Protein AF-A0A137NWI5-F1 (afdb_monomer)

Sequence (207 aa):
MKLNHSLLFYVTCILSAPQDEVQLPGCITKTECKLLDTFEKFRFDPNVIKCNELKNNEDSFKCAYKVMGYKENQAEVLFKLVPAFEKCSASSIPQTKACLSKCSDNQSCKESCELIRGETDLDCFAKQYDIKDFDAKKAAKCSSECDKDTVAEIIDCDMKCKEPIYKKFESSTKDSKLTSSANRSNTKSLTGLFGIIFVPILFSIIL

Structure (mmCIF, N/CA/C/O backbone):
data_AF-A0A137NWI5-F1
#
_entry.id   AF-A0A137NWI5-F1
#
loop_
_atom_site.group_PDB
_atom_site.id
_atom_site.type_symbol
_atom_site.label_atom_id
_atom_site.label_alt_id
_atom_site.label_comp_id
_atom_site.label_asym_id
_atom_site.label_entity_id
_atom_site.label_seq_id
_atom_site.pdbx_PDB_ins_code
_atom_site.Cartn_x
_atom_site.Cartn_y
_atom_site.Cartn_z
_atom_site.occupancy
_atom_site.B_iso_or_equiv
_atom_site.auth_seq_id
_atom_site.auth_comp_id
_atom_site.auth_asym_id
_atom_site.auth_atom_id
_atom_site.pdbx_PDB_model_num
ATOM 1 N N . MET A 1 1 ? 50.469 15.293 -12.409 1.00 34.06 1 MET A N 1
ATOM 2 C CA . MET A 1 1 ? 49.349 14.412 -12.013 1.00 34.06 1 MET A CA 1
ATOM 3 C C . MET A 1 1 ? 48.918 14.789 -10.604 1.00 34.06 1 MET A C 1
ATOM 5 O O . MET A 1 1 ? 49.698 14.597 -9.684 1.00 34.06 1 MET A O 1
ATOM 9 N N . LYS A 1 2 ? 47.750 15.420 -10.439 1.00 27.55 2 LYS A N 1
ATOM 10 C CA . LYS A 1 2 ? 47.205 15.800 -9.126 1.00 27.55 2 LYS A CA 1
ATOM 11 C C . LYS A 1 2 ? 46.035 14.868 -8.813 1.00 27.55 2 LYS A C 1
ATOM 13 O O . LYS A 1 2 ? 45.007 14.949 -9.477 1.00 27.55 2 LYS A O 1
ATOM 18 N N . LEU A 1 3 ? 46.226 13.963 -7.852 1.00 28.45 3 LEU A N 1
ATOM 19 C CA . LEU A 1 3 ? 45.153 13.138 -7.297 1.00 28.45 3 LEU A CA 1
ATOM 20 C C . LEU A 1 3 ? 44.219 14.031 -6.468 1.00 28.45 3 LEU A C 1
ATOM 22 O O . LEU A 1 3 ? 44.637 14.625 -5.471 1.00 28.45 3 LEU A O 1
ATOM 26 N N . ASN A 1 4 ? 42.959 14.123 -6.888 1.00 26.39 4 ASN A N 1
ATOM 27 C CA . ASN A 1 4 ? 41.914 14.879 -6.203 1.00 26.39 4 ASN A CA 1
ATOM 28 C C . ASN A 1 4 ? 41.556 14.210 -4.865 1.00 26.39 4 ASN A C 1
ATOM 30 O O . ASN A 1 4 ? 40.918 13.161 -4.830 1.00 26.39 4 ASN A O 1
ATOM 34 N N . HIS A 1 5 ? 41.936 14.854 -3.762 1.00 30.94 5 HIS A N 1
ATOM 35 C CA . HIS A 1 5 ? 41.673 14.427 -2.382 1.00 30.94 5 HIS A CA 1
ATOM 36 C C . HIS A 1 5 ? 40.198 14.591 -1.944 1.00 30.94 5 HIS A C 1
ATOM 38 O O . HIS A 1 5 ? 39.856 14.296 -0.803 1.00 30.94 5 HIS A O 1
ATOM 44 N N . SER A 1 6 ? 39.296 15.014 -2.837 1.00 30.88 6 SER A N 1
ATOM 45 C CA . SER A 1 6 ? 37.862 15.160 -2.534 1.00 30.88 6 SER A CA 1
ATOM 46 C C . SER A 1 6 ? 37.061 13.856 -2.598 1.00 30.88 6 SER A C 1
ATOM 48 O O . SER A 1 6 ? 35.945 13.826 -2.088 1.00 30.88 6 SER A O 1
ATOM 50 N N . LEU A 1 7 ? 37.601 12.772 -3.172 1.00 29.44 7 LEU A N 1
ATOM 51 C CA . LEU A 1 7 ? 36.875 11.494 -3.240 1.00 29.44 7 LEU A CA 1
ATOM 52 C C . LEU A 1 7 ? 36.861 10.736 -1.898 1.00 29.44 7 LEU A C 1
ATOM 54 O O . LEU A 1 7 ? 35.961 9.942 -1.650 1.00 29.44 7 LEU A O 1
ATOM 58 N N . LEU A 1 8 ? 37.825 11.011 -1.011 1.00 29.20 8 LEU A N 1
ATOM 59 C CA . LEU A 1 8 ? 37.961 10.330 0.284 1.00 29.20 8 LEU A CA 1
ATOM 60 C C . LEU A 1 8 ? 37.019 10.870 1.372 1.00 29.20 8 LEU A C 1
ATOM 62 O O . LEU A 1 8 ? 36.727 10.152 2.321 1.00 29.20 8 LEU A O 1
ATOM 66 N N . PHE A 1 9 ? 36.479 12.084 1.215 1.00 29.03 9 PHE A N 1
ATOM 67 C CA . PHE A 1 9 ? 35.513 12.656 2.165 1.00 29.03 9 PHE A CA 1
ATOM 68 C C . PHE A 1 9 ? 34.054 12.260 1.891 1.00 29.03 9 PHE A C 1
ATOM 70 O O . PHE A 1 9 ? 33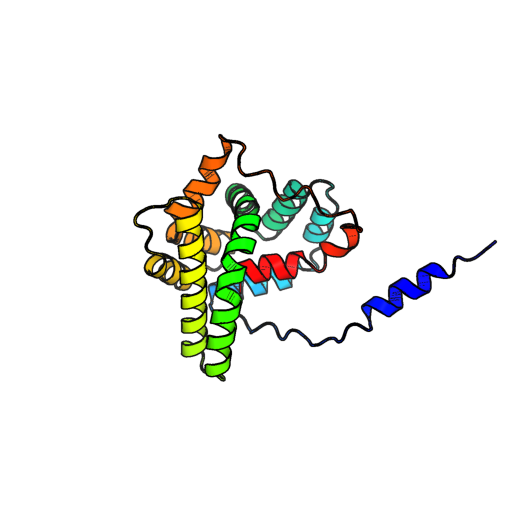.207 12.414 2.766 1.00 29.03 9 PHE A O 1
ATOM 77 N N . TYR A 1 10 ? 33.741 11.716 0.710 1.00 30.56 10 TYR A N 1
ATOM 78 C CA . TYR A 1 10 ? 32.384 11.235 0.413 1.00 30.56 10 TYR A CA 1
ATOM 79 C C . TYR A 1 10 ? 32.112 9.832 0.976 1.00 30.56 10 TYR A C 1
ATOM 81 O O . TYR A 1 10 ? 30.966 9.500 1.262 1.00 30.56 10 TYR A O 1
ATOM 89 N N . VAL A 1 11 ? 33.159 9.026 1.186 1.00 30.36 11 VAL A N 1
ATOM 90 C CA . VAL A 1 11 ? 33.034 7.652 1.705 1.00 30.36 11 VAL A CA 1
ATOM 91 C C . VAL A 1 11 ? 32.902 7.627 3.236 1.00 30.36 11 VAL A C 1
ATOM 93 O O . VAL A 1 11 ? 32.269 6.730 3.783 1.00 30.36 11 VAL A O 1
ATOM 96 N N . THR A 1 12 ? 33.417 8.632 3.949 1.00 31.62 12 THR A N 1
ATOM 97 C CA . THR A 1 12 ? 33.389 8.672 5.424 1.00 31.62 12 THR A CA 1
ATOM 98 C C . THR A 1 12 ? 32.120 9.290 6.020 1.00 31.62 12 THR A C 1
ATOM 100 O O . THR A 1 12 ? 31.729 8.914 7.126 1.00 31.62 12 THR A O 1
ATOM 103 N N . CYS A 1 13 ? 31.409 10.159 5.293 1.00 27.98 13 CYS A N 1
ATOM 104 C CA . CYS A 1 13 ? 30.142 10.736 5.770 1.00 27.98 13 CYS A CA 1
ATOM 105 C C . CYS A 1 13 ? 28.945 9.771 5.690 1.00 27.98 13 CYS A C 1
ATOM 107 O O . CYS A 1 13 ? 27.940 10.003 6.354 1.00 27.98 13 CYS A O 1
ATOM 109 N N . ILE A 1 14 ? 29.040 8.678 4.925 1.00 35.75 14 ILE A N 1
ATOM 110 C CA . ILE A 1 14 ? 27.978 7.654 4.860 1.00 35.75 14 ILE A CA 1
ATOM 111 C C . ILE A 1 14 ? 28.065 6.687 6.059 1.00 35.75 14 ILE A C 1
ATOM 113 O O . ILE A 1 14 ? 27.066 6.093 6.443 1.00 35.75 14 ILE A O 1
ATOM 117 N N . LEU A 1 15 ? 29.234 6.581 6.706 1.00 35.59 15 LEU A N 1
ATOM 118 C CA . LEU A 1 15 ? 29.481 5.677 7.841 1.00 35.59 15 LEU A CA 1
ATOM 119 C C . LEU A 1 15 ? 29.354 6.344 9.225 1.00 35.59 15 LEU A C 1
ATOM 121 O O . LEU A 1 15 ? 29.578 5.684 10.233 1.00 35.59 15 LEU A O 1
ATOM 125 N N . SER A 1 1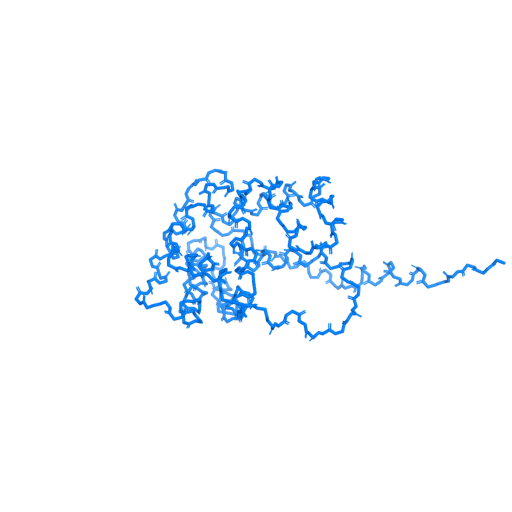6 ? 29.045 7.645 9.288 1.00 34.53 16 SER A N 1
ATOM 126 C CA . SER A 1 16 ? 29.044 8.431 10.538 1.00 34.53 16 SER A CA 1
ATOM 127 C C . SER A 1 16 ? 27.713 9.106 10.877 1.00 34.53 16 SER A C 1
ATOM 129 O O . SER A 1 16 ? 27.607 9.740 11.927 1.00 34.53 16 SER A O 1
ATOM 131 N N . ALA A 1 17 ? 26.672 8.931 10.056 1.00 32.84 17 ALA A N 1
ATOM 132 C CA . ALA A 1 17 ? 25.321 9.083 10.581 1.00 32.84 17 ALA A CA 1
ATOM 133 C C . ALA A 1 17 ? 25.116 7.954 11.603 1.00 32.84 17 ALA A C 1
ATOM 135 O O . ALA A 1 17 ? 25.436 6.809 11.268 1.00 32.84 17 ALA A O 1
ATOM 136 N N . PRO A 1 18 ? 24.645 8.235 12.832 1.00 34.59 18 PRO A N 1
ATOM 137 C CA . PRO A 1 18 ? 24.261 7.166 13.732 1.00 34.59 18 PRO A CA 1
ATOM 138 C C . PRO A 1 18 ? 23.282 6.279 12.967 1.00 34.59 18 PRO A C 1
ATOM 140 O O . PRO A 1 18 ? 22.210 6.726 12.557 1.00 34.59 18 PRO A O 1
ATOM 143 N N . GLN A 1 19 ? 23.681 5.026 12.750 1.00 37.16 19 GLN A N 1
ATOM 144 C CA . GLN A 1 19 ? 22.733 3.941 12.601 1.00 37.16 19 GLN A CA 1
ATOM 145 C C . GLN A 1 19 ? 22.050 3.800 13.962 1.00 37.16 19 GLN A C 1
ATOM 147 O O . GLN A 1 19 ? 22.228 2.811 14.663 1.00 37.16 19 GLN A O 1
ATOM 152 N N . ASP A 1 20 ? 21.243 4.791 14.342 1.00 34.25 20 ASP A N 1
ATOM 153 C CA . ASP A 1 20 ? 19.967 4.409 14.901 1.00 34.25 20 ASP A CA 1
ATOM 154 C C . ASP A 1 20 ? 19.365 3.605 13.757 1.00 34.25 20 ASP A C 1
ATOM 156 O O . ASP A 1 20 ? 18.870 4.165 12.775 1.00 34.25 20 ASP A O 1
ATOM 160 N N . GLU A 1 21 ? 19.579 2.284 13.793 1.00 36.38 21 GLU A N 1
ATOM 161 C CA . GLU A 1 21 ? 18.719 1.363 13.091 1.00 36.38 21 GLU A CA 1
ATOM 162 C C . GLU A 1 21 ? 17.337 1.874 13.451 1.00 36.38 21 GLU A C 1
ATOM 164 O O . GLU A 1 21 ? 16.885 1.758 14.592 1.00 36.38 21 GLU A O 1
ATOM 169 N N . VAL A 1 22 ? 16.700 2.554 12.499 1.00 35.97 22 VAL A N 1
ATOM 170 C CA . VAL A 1 22 ? 15.262 2.666 12.504 1.00 35.97 22 VAL A CA 1
ATOM 171 C C . VAL A 1 22 ? 14.875 1.204 12.450 1.00 35.97 22 VAL A C 1
ATOM 173 O O . VAL A 1 22 ? 14.885 0.608 11.375 1.00 35.97 22 VAL A O 1
ATOM 176 N N . GLN A 1 23 ? 14.706 0.596 13.630 1.00 37.44 23 GLN A N 1
ATOM 177 C CA . GLN A 1 23 ? 14.087 -0.695 13.782 1.00 37.44 23 GLN A CA 1
ATOM 178 C C . GLN A 1 23 ? 12.750 -0.457 13.135 1.00 37.44 23 GLN A C 1
ATOM 180 O O . GLN A 1 23 ? 11.875 0.209 13.694 1.00 37.44 23 GLN A O 1
ATOM 185 N N . LEU A 1 24 ? 12.685 -0.870 11.875 1.00 41.81 24 LEU A N 1
ATOM 186 C CA . LEU A 1 24 ? 11.465 -0.882 11.124 1.00 41.81 24 LEU A CA 1
ATOM 187 C C . LEU A 1 24 ? 10.511 -1.631 12.038 1.00 41.81 24 LEU A C 1
ATOM 189 O O . LEU A 1 24 ? 10.852 -2.753 12.436 1.00 41.81 24 LEU A O 1
ATOM 193 N N . PRO A 1 25 ? 9.411 -0.997 12.488 1.00 52.53 25 PRO A N 1
ATOM 194 C CA . PRO A 1 25 ? 8.405 -1.748 13.205 1.00 52.53 25 PRO A CA 1
ATOM 195 C C . PRO A 1 25 ? 8.124 -2.950 12.312 1.00 52.53 25 PRO A C 1
ATOM 197 O O . PRO A 1 25 ? 7.865 -2.779 11.119 1.00 52.53 25 PRO A O 1
ATOM 200 N N . GLY A 1 26 ? 8.362 -4.156 12.842 1.00 63.22 26 GLY A N 1
ATOM 201 C CA . GLY A 1 26 ? 8.129 -5.374 12.077 1.00 63.22 26 GLY A CA 1
ATOM 202 C C . GLY A 1 26 ? 6.743 -5.273 11.455 1.00 63.22 26 GLY A C 1
ATOM 203 O O . GLY A 1 26 ? 5.845 -4.728 12.094 1.00 63.22 26 GLY A O 1
ATOM 204 N N . CYS A 1 27 ? 6.599 -5.714 10.208 1.00 74.44 27 CYS A N 1
ATOM 205 C CA . CYS A 1 27 ? 5.329 -5.637 9.497 1.00 74.44 27 CYS A CA 1
ATOM 206 C C . CYS A 1 27 ? 4.185 -6.178 10.375 1.00 74.44 27 CYS A C 1
ATOM 208 O O . CYS A 1 27 ? 4.348 -7.187 11.069 1.00 74.44 27 CYS A O 1
ATOM 210 N N . ILE A 1 28 ? 3.055 -5.473 10.410 1.00 74.69 28 ILE A N 1
ATOM 211 C CA . ILE A 1 28 ? 2.010 -5.732 11.403 1.00 74.69 28 ILE A CA 1
ATOM 212 C C . ILE A 1 28 ? 0.893 -6.543 10.766 1.00 74.69 28 ILE A C 1
ATOM 214 O O . ILE A 1 28 ? 0.474 -7.554 11.330 1.00 74.69 28 ILE A O 1
ATOM 218 N N . THR A 1 29 ? 0.439 -6.149 9.578 1.00 73.88 29 THR A N 1
ATOM 219 C CA . THR A 1 29 ? -0.585 -6.901 8.854 1.00 73.88 29 THR A CA 1
ATOM 220 C C . THR A 1 29 ? 0.032 -7.910 7.887 1.00 73.88 29 THR A C 1
ATOM 222 O O . THR A 1 29 ? 1.136 -7.738 7.368 1.00 73.88 29 THR A O 1
ATOM 225 N N . LYS A 1 30 ? -0.708 -8.985 7.585 1.00 77.94 30 LYS A N 1
ATOM 226 C CA . LYS A 1 30 ? -0.280 -10.009 6.612 1.00 77.94 30 LYS A CA 1
ATOM 227 C C . LYS A 1 30 ? 0.043 -9.395 5.244 1.00 77.94 30 LYS A C 1
ATOM 229 O O . LYS A 1 30 ? 1.005 -9.807 4.598 1.00 77.94 30 LYS A O 1
ATOM 234 N N . THR A 1 31 ? -0.760 -8.424 4.813 1.00 74.25 31 THR A N 1
ATOM 235 C CA . THR A 1 31 ? -0.567 -7.684 3.562 1.00 74.25 31 THR A CA 1
ATOM 236 C C . THR A 1 31 ? 0.742 -6.902 3.579 1.00 74.25 31 THR A C 1
ATOM 238 O O . THR A 1 31 ? 1.549 -7.055 2.662 1.00 74.25 31 THR A O 1
ATOM 241 N N . GLU A 1 32 ? 0.990 -6.126 4.634 1.00 77.00 32 GLU A N 1
ATOM 242 C CA . GLU A 1 32 ? 2.232 -5.361 4.785 1.00 77.00 32 GLU A CA 1
ATOM 243 C C . GLU A 1 32 ? 3.448 -6.274 4.817 1.00 77.00 32 GLU A C 1
ATOM 245 O O . GLU A 1 32 ? 4.431 -6.000 4.137 1.00 77.00 32 GLU A O 1
ATOM 250 N N . CYS A 1 33 ? 3.363 -7.396 5.535 1.00 81.69 33 CYS A N 1
ATOM 251 C CA . CYS A 1 33 ? 4.444 -8.372 5.596 1.00 81.69 33 CYS A CA 1
ATOM 252 C C . CYS A 1 33 ? 4.782 -8.943 4.226 1.00 81.69 33 CYS A C 1
ATOM 254 O O . CYS A 1 33 ? 5.944 -8.964 3.839 1.00 81.69 33 CYS A O 1
ATOM 256 N N . LYS A 1 34 ? 3.776 -9.344 3.446 1.00 81.25 34 LYS A N 1
ATOM 257 C CA . LYS A 1 34 ? 4.004 -9.874 2.096 1.00 81.25 34 LYS A CA 1
ATOM 258 C C . LYS A 1 34 ? 4.592 -8.833 1.149 1.00 81.25 34 LYS A C 1
ATOM 260 O O . LYS A 1 34 ? 5.437 -9.163 0.312 1.00 81.25 34 LYS A O 1
ATOM 265 N N . LEU A 1 35 ? 4.145 -7.583 1.260 1.00 80.88 35 LEU A N 1
ATOM 266 C CA . LEU A 1 35 ? 4.722 -6.489 0.491 1.00 80.88 35 LEU A CA 1
ATOM 267 C C . LEU A 1 35 ? 6.174 -6.257 0.919 1.00 80.88 35 LEU A C 1
ATOM 269 O O . LEU A 1 35 ? 7.043 -6.221 0.055 1.00 80.88 35 LEU A O 1
ATOM 273 N N . LEU A 1 36 ? 6.462 -6.199 2.220 1.00 83.31 36 LEU A N 1
ATOM 274 C CA . LEU A 1 36 ? 7.815 -6.041 2.753 1.00 83.31 36 LEU A CA 1
ATOM 275 C C . LEU A 1 36 ? 8.756 -7.169 2.308 1.00 83.31 36 LEU A C 1
ATOM 277 O O . LEU A 1 36 ? 9.840 -6.886 1.804 1.00 83.31 36 LEU A O 1
ATOM 281 N N . ASP A 1 37 ? 8.321 -8.426 2.401 1.00 84.56 37 ASP A N 1
ATOM 282 C CA . ASP A 1 37 ? 9.077 -9.593 1.930 1.00 84.56 37 ASP A CA 1
ATOM 283 C C . ASP A 1 37 ? 9.388 -9.492 0.432 1.00 84.56 37 ASP A C 1
ATOM 285 O O . ASP A 1 37 ? 10.493 -9.805 -0.020 1.00 84.56 37 ASP A O 1
ATOM 289 N N . THR A 1 38 ? 8.419 -9.014 -0.353 1.00 82.94 38 THR A N 1
ATOM 290 C CA . THR A 1 38 ? 8.619 -8.726 -1.775 1.00 82.94 38 THR A CA 1
ATOM 291 C C . THR A 1 38 ? 9.684 -7.643 -1.948 1.00 82.94 38 THR A C 1
ATOM 293 O O . THR A 1 38 ? 10.621 -7.834 -2.721 1.00 82.94 38 THR A O 1
ATOM 296 N N . PHE A 1 39 ? 9.597 -6.526 -1.226 1.00 80.75 39 PHE A N 1
ATOM 297 C CA . PHE A 1 39 ? 10.583 -5.449 -1.337 1.00 80.75 39 PHE A CA 1
ATOM 298 C C . PHE A 1 39 ? 11.989 -5.912 -0.982 1.00 80.75 39 PHE A C 1
ATOM 300 O O . PHE A 1 39 ? 12.911 -5.652 -1.751 1.00 80.75 39 PHE A O 1
ATOM 307 N N . GLU A 1 40 ? 12.160 -6.644 0.115 1.00 83.19 40 GLU A N 1
ATOM 308 C CA . GLU A 1 40 ? 13.466 -7.175 0.508 1.00 83.19 40 GLU A CA 1
ATOM 309 C C . GLU A 1 40 ? 14.011 -8.162 -0.530 1.00 83.19 40 GLU A C 1
ATOM 311 O O . GLU A 1 40 ? 15.185 -8.088 -0.901 1.00 83.19 40 GLU A O 1
ATOM 316 N N . LYS A 1 41 ? 13.152 -9.011 -1.108 1.00 85.88 41 LYS A N 1
ATOM 317 C CA . LYS A 1 41 ? 13.536 -9.908 -2.207 1.00 85.88 41 LYS A CA 1
ATOM 318 C C . LYS A 1 41 ? 14.044 -9.145 -3.434 1.00 85.88 41 LYS A C 1
ATOM 320 O O . LYS A 1 41 ? 14.994 -9.589 -4.077 1.00 85.88 41 LYS A O 1
ATOM 325 N N . PHE A 1 42 ? 13.410 -8.027 -3.778 1.00 83.62 42 PHE A N 1
ATOM 326 C CA . PHE A 1 42 ? 13.707 -7.275 -4.999 1.00 83.62 42 PHE A CA 1
ATOM 327 C C . PHE A 1 42 ? 14.696 -6.117 -4.803 1.00 83.62 42 PHE A C 1
ATOM 329 O O . PHE A 1 42 ? 15.171 -5.549 -5.787 1.00 83.62 42 PHE A O 1
ATOM 336 N N . ARG A 1 43 ? 15.073 -5.796 -3.559 1.00 78.81 43 ARG A N 1
ATOM 337 C CA . ARG A 1 43 ? 15.974 -4.688 -3.200 1.00 78.81 43 ARG A CA 1
ATOM 338 C C . ARG A 1 43 ? 17.307 -4.719 -3.945 1.00 78.81 43 ARG A C 1
ATOM 340 O O . ARG A 1 43 ? 17.833 -3.670 -4.310 1.00 78.81 43 ARG A O 1
ATOM 347 N N . PHE A 1 44 ? 17.838 -5.917 -4.172 1.00 83.00 44 PHE A N 1
ATOM 348 C CA . PHE A 1 44 ? 19.097 -6.147 -4.886 1.00 83.00 44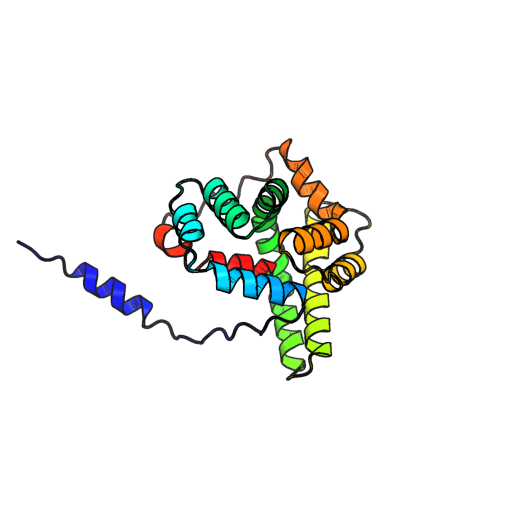 PHE A CA 1
ATOM 349 C C . PHE A 1 44 ? 18.895 -6.886 -6.215 1.00 83.00 44 PHE A C 1
ATOM 351 O O . PHE A 1 44 ? 19.857 -7.399 -6.788 1.00 83.00 44 PHE A O 1
ATOM 358 N N . ASP A 1 45 ? 17.657 -6.958 -6.713 1.00 88.06 45 ASP A N 1
ATOM 359 C CA . ASP A 1 45 ? 17.376 -7.604 -7.990 1.00 88.06 45 ASP A CA 1
ATOM 360 C C . ASP A 1 45 ? 18.000 -6.784 -9.136 1.00 88.06 45 ASP A C 1
ATOM 362 O O . ASP A 1 45 ? 17.755 -5.576 -9.252 1.00 88.06 45 ASP A O 1
ATOM 366 N N . PRO A 1 46 ? 18.806 -7.407 -10.015 1.00 90.06 46 PRO A N 1
ATOM 367 C CA . PRO A 1 46 ? 19.498 -6.692 -11.082 1.00 90.06 46 PRO A CA 1
ATOM 368 C C . PRO A 1 46 ? 18.541 -6.047 -12.093 1.00 90.06 46 PRO A C 1
ATOM 370 O O . PRO A 1 46 ? 18.917 -5.078 -12.748 1.00 90.06 46 PRO A O 1
ATOM 373 N N . ASN A 1 47 ? 17.313 -6.547 -12.243 1.00 92.69 47 ASN A N 1
ATOM 374 C CA . ASN A 1 47 ? 16.310 -5.943 -13.114 1.00 92.69 47 ASN A CA 1
ATOM 375 C C . ASN A 1 47 ? 15.700 -4.692 -12.477 1.00 92.69 47 ASN A C 1
ATOM 377 O O . ASN A 1 47 ? 15.495 -3.712 -13.187 1.00 92.69 47 ASN A O 1
ATOM 381 N N . VAL A 1 48 ? 15.495 -4.671 -11.154 1.00 87.19 48 VAL A N 1
ATOM 382 C CA . VAL A 1 48 ? 15.103 -3.441 -10.439 1.00 87.19 48 VAL A CA 1
ATOM 383 C C . VAL A 1 48 ? 16.215 -2.396 -10.514 1.00 87.19 48 VAL A C 1
ATOM 385 O O . VAL A 1 48 ? 15.947 -1.230 -10.796 1.00 87.19 48 VAL A O 1
ATOM 388 N N . ILE A 1 49 ? 17.476 -2.806 -10.347 1.00 87.50 49 ILE A N 1
ATOM 389 C CA . ILE A 1 49 ? 18.627 -1.903 -10.494 1.00 87.50 49 ILE A CA 1
ATOM 390 C C . ILE A 1 49 ? 18.664 -1.297 -11.904 1.00 87.50 49 ILE A C 1
ATOM 392 O O . ILE A 1 49 ? 18.793 -0.082 -12.027 1.00 87.50 49 ILE A O 1
ATOM 396 N N . LYS A 1 50 ? 18.457 -2.099 -12.958 1.00 90.25 50 LYS A N 1
ATOM 397 C CA . LYS A 1 50 ? 18.355 -1.599 -14.344 1.00 90.25 50 LYS A CA 1
ATOM 398 C C . LYS A 1 50 ? 17.203 -0.614 -14.539 1.00 90.25 50 LYS A C 1
ATOM 400 O O . LYS A 1 50 ? 17.363 0.366 -15.258 1.00 90.25 50 LYS A O 1
ATOM 405 N N . CYS A 1 51 ? 16.053 -0.839 -13.903 1.00 88.88 51 CYS A N 1
ATOM 406 C CA . CYS A 1 51 ? 14.944 0.115 -13.954 1.00 88.88 51 CYS A CA 1
ATOM 407 C C . CYS A 1 51 ? 15.345 1.490 -13.397 1.00 88.88 51 CYS A C 1
ATOM 409 O O . CYS A 1 51 ? 14.977 2.511 -13.974 1.00 88.88 51 CYS A O 1
ATOM 411 N N . ASN A 1 52 ? 16.170 1.526 -12.345 1.00 84.06 52 ASN A N 1
ATOM 412 C CA . ASN A 1 52 ? 16.667 2.771 -11.750 1.00 84.06 52 ASN A CA 1
ATOM 413 C C . ASN A 1 52 ? 17.657 3.541 -12.643 1.00 84.06 52 ASN A C 1
ATOM 415 O O . ASN A 1 52 ? 17.915 4.716 -12.389 1.00 84.06 52 ASN A O 1
ATOM 419 N N . GLU A 1 53 ? 18.201 2.914 -13.688 1.00 88.00 53 GLU A N 1
ATOM 420 C CA . GLU A 1 53 ? 19.062 3.577 -14.676 1.00 88.00 53 GLU A CA 1
ATOM 421 C C . GLU A 1 53 ? 18.254 4.393 -15.705 1.00 88.00 53 GLU A C 1
ATOM 423 O O . GLU A 1 53 ? 18.824 5.181 -16.469 1.00 88.00 53 GLU A O 1
ATOM 428 N N . LEU A 1 54 ? 16.922 4.241 -15.733 1.00 83.25 54 LEU A N 1
ATOM 429 C CA . LEU A 1 54 ? 16.043 5.021 -16.601 1.00 83.25 54 LEU A CA 1
ATOM 430 C C . LEU A 1 54 ? 16.016 6.495 -16.168 1.00 83.25 54 LEU A C 1
ATOM 432 O O . LEU A 1 54 ? 15.870 6.829 -14.996 1.00 83.25 54 LEU A O 1
ATOM 436 N N . LYS A 1 55 ? 16.124 7.406 -17.145 1.00 86.69 55 LYS A N 1
ATOM 437 C CA . LYS A 1 55 ? 16.190 8.860 -16.891 1.00 86.69 55 LYS A CA 1
ATOM 438 C C . LYS A 1 55 ? 14.874 9.464 -16.403 1.00 86.69 55 LYS A C 1
ATOM 440 O O . LYS A 1 55 ? 14.886 10.517 -15.771 1.00 86.69 55 LYS A O 1
ATOM 445 N N . ASN A 1 56 ? 13.752 8.861 -16.781 1.00 89.44 56 ASN A N 1
ATOM 446 C CA . ASN A 1 56 ? 12.423 9.325 -16.418 1.00 89.44 56 ASN A CA 1
ATOM 447 C C . ASN A 1 56 ? 11.971 8.598 -15.144 1.00 89.44 56 ASN A C 1
ATOM 449 O O . ASN A 1 56 ? 11.970 7.370 -15.099 1.00 89.44 56 ASN A O 1
ATOM 453 N N . ASN A 1 57 ? 11.572 9.364 -14.126 1.00 83.12 57 ASN A N 1
ATOM 454 C CA . ASN A 1 57 ? 11.131 8.825 -12.838 1.00 83.12 57 ASN A CA 1
ATOM 455 C C . ASN A 1 57 ? 9.883 7.938 -12.956 1.00 83.12 57 ASN A C 1
ATOM 457 O O . ASN A 1 57 ? 9.788 6.937 -12.254 1.00 83.12 57 ASN A O 1
ATOM 461 N N . GLU A 1 58 ? 8.936 8.294 -13.824 1.00 85.12 58 GLU A N 1
ATOM 462 C CA . GLU A 1 58 ? 7.727 7.506 -14.071 1.00 85.12 58 GLU A CA 1
ATOM 463 C C . GLU A 1 58 ? 8.074 6.180 -14.756 1.00 85.12 58 GLU A C 1
ATOM 465 O O . GLU A 1 58 ? 7.604 5.129 -14.325 1.00 85.12 58 GLU A O 1
ATOM 470 N N . ASP A 1 59 ? 8.950 6.201 -15.765 1.00 87.00 59 ASP A N 1
ATOM 471 C CA . ASP A 1 59 ? 9.380 4.980 -16.459 1.00 87.00 59 ASP A CA 1
ATOM 472 C C . ASP A 1 59 ? 10.191 4.064 -15.531 1.00 87.00 59 ASP A C 1
ATOM 474 O O . ASP A 1 59 ? 9.968 2.853 -15.510 1.00 87.00 59 ASP A O 1
ATOM 478 N N . SER A 1 60 ? 11.082 4.644 -14.719 1.00 86.75 60 SER A N 1
ATOM 479 C CA . SER A 1 60 ? 11.828 3.943 -13.666 1.00 86.75 60 SER A CA 1
ATOM 480 C C . SER A 1 60 ? 10.883 3.271 -12.664 1.00 86.75 60 SER A C 1
ATOM 482 O O . SER A 1 60 ? 10.972 2.060 -12.439 1.00 86.75 60 SER A O 1
ATOM 484 N N . PHE A 1 61 ? 9.899 4.018 -12.148 1.00 86.12 61 PHE A N 1
ATOM 485 C CA . PHE A 1 61 ? 8.887 3.511 -11.221 1.00 86.12 61 PHE A CA 1
ATOM 486 C C . PHE A 1 61 ? 8.074 2.369 -11.841 1.00 86.12 61 PHE A C 1
ATOM 488 O O . PHE A 1 61 ? 7.999 1.279 -11.274 1.00 86.12 61 PHE A O 1
ATOM 495 N N . LYS A 1 62 ? 7.494 2.579 -13.030 1.00 86.69 62 LYS A N 1
ATOM 496 C CA . LYS A 1 62 ? 6.684 1.562 -13.716 1.00 86.69 62 LYS A CA 1
ATOM 497 C C . LYS A 1 62 ? 7.497 0.310 -14.029 1.00 86.69 62 LYS A C 1
ATOM 499 O O . LYS A 1 62 ? 6.984 -0.795 -13.869 1.00 86.69 62 LYS A O 1
ATOM 504 N N . CYS A 1 63 ? 8.751 0.466 -14.450 1.00 89.44 63 CYS A N 1
ATOM 505 C CA . CYS A 1 63 ? 9.659 -0.648 -14.701 1.00 89.44 63 CYS A CA 1
ATOM 506 C C . CYS A 1 63 ? 9.888 -1.469 -13.424 1.00 89.44 63 CYS A C 1
ATOM 508 O O . CYS A 1 63 ? 9.657 -2.679 -13.435 1.00 89.44 63 CYS A O 1
ATOM 510 N N . ALA A 1 64 ? 10.257 -0.824 -12.312 1.00 89.38 64 ALA A N 1
ATOM 511 C CA . ALA A 1 64 ? 10.519 -1.513 -11.050 1.00 89.38 64 ALA A CA 1
ATOM 512 C C . ALA A 1 64 ? 9.274 -2.257 -10.541 1.00 89.38 64 ALA A C 1
ATOM 514 O O . ALA A 1 64 ? 9.356 -3.422 -10.159 1.00 89.38 64 ALA A O 1
ATOM 515 N N . TYR A 1 65 ? 8.101 -1.624 -10.600 1.00 86.88 65 TYR A N 1
ATOM 516 C CA . TYR A 1 65 ? 6.845 -2.244 -10.171 1.00 86.88 65 TYR A CA 1
ATOM 517 C C . TYR A 1 65 ? 6.447 -3.426 -11.062 1.00 86.88 65 TYR A C 1
ATOM 519 O O . TYR A 1 65 ? 6.026 -4.459 -10.548 1.00 86.88 65 TYR A O 1
ATOM 527 N N . LYS A 1 66 ? 6.666 -3.353 -12.380 1.00 91.12 66 LYS A N 1
ATOM 528 C CA . LYS A 1 66 ? 6.473 -4.515 -13.264 1.00 91.12 66 LYS A CA 1
ATOM 529 C C . LYS A 1 66 ? 7.390 -5.682 -12.878 1.00 91.12 66 LYS A C 1
ATOM 531 O O . LYS A 1 66 ? 6.924 -6.816 -12.820 1.00 91.12 66 LYS A O 1
ATOM 536 N N . VAL A 1 67 ? 8.661 -5.418 -12.560 1.00 90.88 67 VAL A N 1
ATOM 537 C CA . VAL A 1 67 ? 9.607 -6.451 -12.089 1.00 90.88 67 VAL A CA 1
ATOM 538 C C . VAL A 1 67 ? 9.140 -7.086 -10.773 1.00 90.88 67 VAL A C 1
ATOM 540 O O . VAL A 1 67 ? 9.228 -8.302 -10.621 1.00 90.88 67 VAL A O 1
ATOM 543 N N . MET A 1 68 ? 8.574 -6.293 -9.861 1.00 88.06 68 MET A N 1
ATOM 544 C CA . MET A 1 68 ? 8.017 -6.766 -8.584 1.00 88.06 68 MET A CA 1
ATOM 545 C C . MET A 1 68 ? 6.668 -7.499 -8.724 1.00 88.06 68 MET A C 1
ATOM 547 O O . MET A 1 68 ? 6.110 -7.954 -7.727 1.00 88.06 68 MET A O 1
ATOM 551 N N . GLY A 1 69 ? 6.141 -7.641 -9.944 1.00 90.81 69 GLY A N 1
ATOM 552 C CA . GLY A 1 69 ? 4.927 -8.406 -10.230 1.00 90.81 69 GLY A CA 1
ATOM 553 C C . GLY A 1 69 ? 3.633 -7.593 -10.233 1.00 90.81 69 GLY A C 1
ATOM 554 O O . GLY A 1 69 ? 2.561 -8.191 -10.250 1.00 90.81 69 GLY A O 1
ATOM 555 N N . TYR A 1 70 ? 3.700 -6.260 -10.239 1.00 90.06 70 TYR A N 1
ATOM 556 C CA . TYR A 1 70 ? 2.521 -5.410 -10.420 1.00 90.06 70 TYR A CA 1
ATOM 557 C C . TYR A 1 70 ? 2.074 -5.398 -11.887 1.00 90.06 70 TYR A C 1
ATOM 559 O O . TYR A 1 70 ? 2.887 -5.445 -12.816 1.00 90.06 70 TYR A O 1
ATOM 567 N N . LYS A 1 71 ? 0.766 -5.255 -12.109 1.00 93.56 71 LYS A N 1
ATOM 568 C CA . LYS A 1 71 ? 0.196 -4.983 -13.435 1.00 93.56 71 LYS A CA 1
ATOM 569 C C . LYS A 1 71 ? 0.480 -3.537 -13.850 1.00 93.56 71 LYS A C 1
ATOM 571 O O . LYS A 1 71 ? 0.674 -2.653 -13.018 1.00 93.56 71 LYS A O 1
ATOM 576 N N . GLU A 1 72 ? 0.458 -3.276 -15.153 1.00 89.25 72 GLU A N 1
ATOM 577 C CA . GLU A 1 72 ? 0.740 -1.942 -15.699 1.00 89.25 72 GLU A CA 1
ATOM 578 C C . GLU A 1 72 ? -0.215 -0.864 -15.170 1.00 89.25 72 GLU A C 1
ATOM 580 O O . GLU A 1 72 ? 0.237 0.174 -14.691 1.00 89.25 72 GLU A O 1
ATOM 585 N N . ASN A 1 73 ? -1.519 -1.145 -15.162 1.00 89.06 73 ASN A N 1
ATOM 586 C CA . ASN A 1 73 ? -2.526 -0.233 -14.622 1.00 89.06 73 ASN A CA 1
ATOM 587 C C . ASN A 1 73 ? -2.343 0.018 -13.114 1.00 89.06 73 ASN A C 1
ATOM 589 O O . ASN A 1 73 ? -2.540 1.138 -12.652 1.00 89.06 73 ASN A O 1
ATOM 593 N N . GLN A 1 74 ? -1.924 -0.997 -12.351 1.00 88.50 74 GLN A N 1
ATOM 594 C CA . GLN A 1 74 ? -1.644 -0.853 -10.920 1.00 88.50 74 GLN A CA 1
ATOM 595 C C . GLN A 1 74 ? -0.461 0.096 -10.695 1.00 88.50 74 GLN A C 1
ATOM 597 O O . GLN A 1 74 ? -0.566 1.037 -9.912 1.00 88.50 74 GLN A O 1
ATOM 602 N N . ALA A 1 75 ? 0.643 -0.097 -11.424 1.00 87.44 75 ALA A N 1
ATOM 603 C CA . ALA A 1 75 ? 1.819 0.766 -11.324 1.00 87.44 75 ALA A CA 1
ATOM 604 C C . ALA A 1 75 ? 1.498 2.227 -11.691 1.00 87.44 75 ALA A C 1
ATOM 606 O O . ALA A 1 75 ? 1.949 3.153 -11.019 1.00 87.44 75 ALA A O 1
ATOM 607 N N . GLU A 1 76 ? 0.680 2.449 -12.722 1.00 88.12 76 GLU A N 1
ATOM 608 C CA . GLU A 1 76 ? 0.241 3.789 -13.124 1.00 88.12 76 GLU A CA 1
ATOM 609 C C . GLU A 1 76 ? -0.557 4.517 -12.052 1.00 88.12 76 GLU A C 1
ATOM 611 O O . GLU A 1 76 ? -0.365 5.713 -11.819 1.00 88.12 76 GLU A O 1
ATOM 616 N N . VAL A 1 77 ? -1.483 3.804 -11.424 1.00 85.88 77 VAL A N 1
ATOM 617 C CA . VAL A 1 77 ? -2.348 4.369 -10.398 1.00 85.88 77 VAL A CA 1
ATOM 618 C C . VAL A 1 77 ? -1.558 4.630 -9.115 1.00 85.88 77 VAL A C 1
ATOM 620 O O . VAL A 1 77 ? -1.671 5.716 -8.546 1.00 85.88 77 VAL A O 1
ATOM 623 N N . LEU A 1 78 ? -0.694 3.697 -8.705 1.00 84.50 78 LEU A N 1
ATOM 624 C CA . LEU A 1 78 ? 0.152 3.847 -7.519 1.00 84.50 78 LEU A CA 1
ATOM 625 C C . LEU A 1 78 ? 1.137 5.009 -7.657 1.00 84.50 78 LEU A C 1
ATOM 627 O O . LEU A 1 78 ? 1.269 5.797 -6.724 1.00 84.50 78 LEU A O 1
ATOM 631 N N . PHE A 1 79 ? 1.756 5.192 -8.829 1.00 84.69 79 PHE A N 1
ATOM 632 C CA . PHE A 1 79 ? 2.641 6.334 -9.081 1.00 84.69 79 PHE A CA 1
ATOM 633 C C . PHE A 1 79 ? 1.941 7.677 -8.823 1.00 84.69 79 PHE A C 1
ATOM 635 O O . PHE A 1 79 ? 2.508 8.585 -8.218 1.00 84.69 79 PHE A O 1
ATOM 642 N N . LYS A 1 80 ? 0.675 7.797 -9.240 1.00 83.25 80 LYS A N 1
ATOM 643 C CA . LYS A 1 80 ? -0.136 9.007 -9.034 1.00 83.25 80 LYS A CA 1
ATOM 644 C C . LYS A 1 80 ? -0.586 9.186 -7.587 1.00 83.25 80 LYS A C 1
ATOM 646 O O . LYS A 1 80 ? -0.871 10.313 -7.186 1.00 83.25 80 LYS A O 1
ATOM 651 N N . LEU A 1 81 ? -0.674 8.097 -6.827 1.00 81.69 81 LEU A N 1
ATOM 652 C CA . LEU A 1 81 ? -1.076 8.116 -5.426 1.00 81.69 81 LEU A CA 1
ATOM 653 C C . LEU A 1 81 ? 0.049 8.629 -4.516 1.00 81.69 81 LEU A C 1
ATOM 655 O O . LEU A 1 81 ? -0.249 9.291 -3.524 1.00 81.69 81 LEU A O 1
ATOM 659 N N . VAL A 1 82 ? 1.321 8.399 -4.875 1.00 79.81 82 VAL A N 1
ATOM 660 C CA . VAL A 1 82 ? 2.508 8.760 -4.066 1.00 79.81 82 VAL A CA 1
ATOM 661 C C . VAL A 1 82 ? 2.441 10.179 -3.472 1.00 79.81 82 VAL A C 1
ATOM 663 O O . VAL A 1 82 ? 2.543 10.305 -2.252 1.00 79.81 82 VAL A O 1
ATOM 666 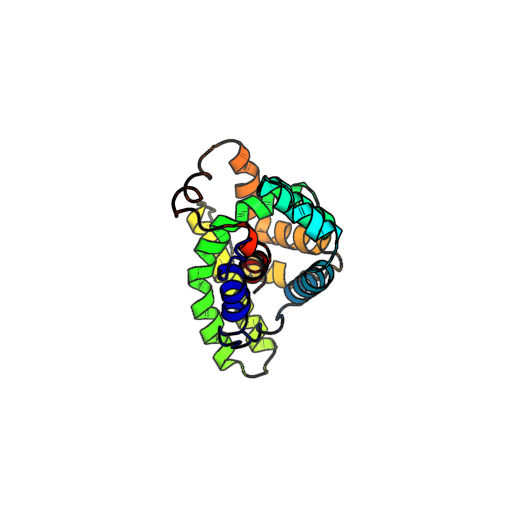N N . PRO A 1 83 ? 2.194 11.258 -4.245 1.00 79.19 83 PRO A N 1
ATOM 667 C CA . PRO A 1 83 ? 2.215 12.614 -3.688 1.00 79.19 83 PRO A CA 1
ATOM 668 C C . PRO A 1 83 ? 1.066 12.892 -2.714 1.00 79.19 83 PRO A C 1
ATOM 670 O O . PRO A 1 83 ? 1.147 13.795 -1.883 1.00 79.19 83 PRO A O 1
ATOM 673 N N . ALA A 1 84 ? -0.050 12.182 -2.866 1.00 78.19 84 ALA A N 1
ATOM 674 C CA . ALA A 1 84 ? -1.186 12.298 -1.967 1.00 78.19 84 ALA A CA 1
ATOM 675 C C . ALA A 1 84 ? -0.951 11.482 -0.692 1.00 78.19 84 ALA A C 1
ATOM 677 O O . ALA A 1 84 ? -1.289 11.941 0.396 1.00 78.19 84 ALA A O 1
ATOM 678 N N . PHE A 1 85 ? -0.282 10.337 -0.830 1.00 77.75 85 PHE A N 1
ATOM 679 C CA . PHE A 1 85 ? 0.161 9.527 0.289 1.00 77.75 85 PHE A CA 1
ATOM 680 C C . PHE A 1 85 ? 1.069 10.319 1.230 1.00 77.75 85 PHE A C 1
ATOM 682 O O . PHE A 1 85 ? 0.761 10.430 2.411 1.00 77.75 85 PHE A O 1
ATOM 689 N N . GLU A 1 86 ? 2.122 10.953 0.705 1.00 79.06 86 GLU A N 1
ATOM 690 C CA . GLU A 1 86 ? 3.059 11.765 1.501 1.00 79.06 86 GLU A CA 1
ATOM 691 C C . GLU A 1 86 ? 2.365 12.872 2.310 1.00 79.06 86 GLU A C 1
ATOM 693 O O . GLU A 1 86 ? 2.783 13.204 3.419 1.00 79.06 86 GLU A O 1
ATOM 698 N N . LYS A 1 87 ? 1.291 13.454 1.765 1.00 81.62 87 LYS A N 1
ATOM 699 C CA . LYS A 1 87 ? 0.523 14.503 2.447 1.00 81.62 87 LYS A CA 1
ATOM 700 C C . LYS A 1 87 ? -0.347 13.946 3.565 1.00 81.62 87 LYS A C 1
ATOM 702 O O . LYS A 1 87 ? -0.421 14.559 4.628 1.00 81.62 87 LYS A O 1
ATOM 707 N N . CYS A 1 88 ? -1.016 12.824 3.319 1.00 83.12 88 CYS A N 1
ATOM 708 C CA . CYS A 1 88 ? -1.954 12.247 4.273 1.00 83.12 88 CYS A CA 1
ATOM 709 C C . CYS A 1 88 ? -1.246 11.510 5.417 1.00 83.12 88 CYS A C 1
ATOM 711 O O . CYS A 1 88 ? -1.598 11.723 6.583 1.00 83.12 88 CYS A O 1
ATOM 713 N N . SER A 1 89 ? -0.167 10.786 5.113 1.00 80.31 89 SER A N 1
ATOM 714 C CA . SER A 1 89 ? 0.600 10.023 6.101 1.00 80.31 89 SER A CA 1
ATOM 715 C C . SER A 1 89 ? 1.309 10.894 7.134 1.00 80.31 89 SER A C 1
ATOM 717 O O . SER A 1 89 ? 1.460 10.503 8.291 1.00 80.31 89 SER A O 1
ATOM 719 N N . ALA A 1 90 ? 1.675 12.128 6.774 1.00 82.19 90 ALA A N 1
ATOM 720 C CA . ALA A 1 90 ? 2.275 13.081 7.707 1.00 82.19 90 ALA A CA 1
ATOM 721 C C . ALA A 1 90 ? 1.407 13.320 8.961 1.00 82.19 90 ALA A C 1
ATOM 723 O O . ALA A 1 90 ? 1.935 13.637 10.028 1.00 82.19 90 ALA A O 1
ATOM 724 N N . SER A 1 91 ? 0.084 13.161 8.840 1.00 76.44 91 SER A N 1
ATOM 725 C CA . SER A 1 91 ? -0.869 13.356 9.937 1.00 76.44 91 SER A CA 1
ATOM 726 C C . SER A 1 91 ? -1.143 12.096 10.766 1.00 76.44 91 SER A C 1
ATOM 728 O O . SER A 1 91 ? -1.451 12.210 11.957 1.00 76.44 91 SER A O 1
ATOM 730 N N . SER A 1 92 ? -1.004 10.910 10.168 1.00 78.31 92 SER A N 1
ATOM 731 C CA . SER A 1 92 ? -1.285 9.623 10.808 1.00 78.31 92 SER A CA 1
ATOM 732 C C . SER A 1 92 ? -0.060 9.052 11.528 1.00 78.31 92 SER A C 1
ATOM 734 O O . SER A 1 92 ? -0.195 8.574 12.653 1.00 78.31 92 SER A O 1
ATOM 736 N N . ILE A 1 93 ? 1.150 9.220 10.977 1.00 81.81 93 ILE A N 1
ATOM 737 C CA . ILE A 1 93 ? 2.406 8.678 11.532 1.00 81.81 93 ILE A CA 1
ATOM 738 C C . ILE A 1 93 ? 2.599 8.997 13.030 1.00 81.81 93 ILE A C 1
ATOM 740 O O . ILE A 1 93 ? 2.890 8.076 13.801 1.00 81.81 93 ILE A O 1
ATOM 744 N N . PRO A 1 94 ? 2.438 10.250 13.511 1.00 83.75 94 PRO A N 1
ATOM 745 C CA . PRO A 1 94 ? 2.607 10.543 14.935 1.00 83.75 94 PRO A CA 1
ATOM 746 C C . PRO A 1 94 ? 1.581 9.823 15.821 1.00 83.75 94 PRO A C 1
ATOM 748 O O . PRO A 1 94 ? 1.912 9.417 16.937 1.00 83.75 94 PRO A O 1
ATOM 751 N N . GLN A 1 95 ? 0.351 9.652 15.327 1.00 83.56 95 GL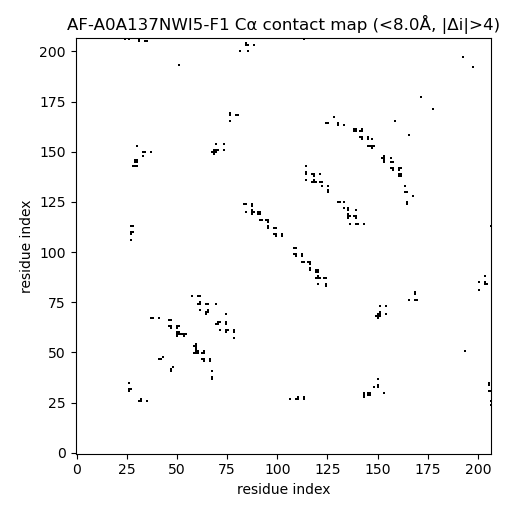N A N 1
ATOM 752 C CA . GLN A 1 95 ? -0.741 8.999 16.050 1.00 83.56 95 GLN A CA 1
ATOM 753 C C . GLN A 1 95 ? -0.494 7.494 16.147 1.00 83.56 95 GLN A C 1
ATOM 755 O O . GLN A 1 95 ? -0.558 6.934 17.242 1.00 83.56 95 GLN A O 1
ATOM 760 N N . THR A 1 96 ? -0.110 6.865 15.036 1.00 84.81 96 THR A N 1
ATOM 761 C CA . THR A 1 96 ? 0.257 5.447 14.981 1.00 84.81 96 THR A CA 1
ATOM 762 C C . THR A 1 96 ? 1.443 5.161 15.888 1.00 84.81 96 THR A C 1
ATOM 764 O O . THR A 1 96 ? 1.369 4.273 16.732 1.00 84.81 96 THR A O 1
ATOM 767 N N . LYS A 1 97 ? 2.500 5.983 15.837 1.00 85.69 97 LYS A N 1
ATOM 768 C CA . LYS A 1 97 ? 3.666 5.838 16.722 1.00 85.69 97 LYS A CA 1
ATOM 769 C C . LYS A 1 97 ? 3.290 5.938 18.204 1.00 85.69 97 LYS A C 1
ATOM 771 O O . LYS A 1 97 ? 3.785 5.164 19.023 1.00 85.69 97 LYS A O 1
ATOM 776 N N . ALA A 1 98 ? 2.417 6.882 18.560 1.00 87.94 98 ALA A N 1
ATOM 777 C CA . ALA A 1 98 ? 1.926 7.038 19.928 1.00 87.94 98 ALA A CA 1
ATOM 778 C C . ALA A 1 98 ? 0.998 5.892 20.374 1.00 87.94 98 ALA A C 1
ATOM 780 O O . ALA A 1 98 ? 0.892 5.626 21.571 1.00 87.94 98 ALA A O 1
ATOM 781 N N . CYS A 1 99 ? 0.320 5.234 19.433 1.00 89.06 99 CYS A N 1
ATOM 782 C CA . CYS A 1 99 ? -0.487 4.045 19.680 1.00 89.06 99 CYS A CA 1
ATOM 783 C C . CYS A 1 99 ? 0.409 2.815 19.895 1.00 89.06 99 CYS A C 1
ATOM 785 O O . CYS A 1 99 ? 0.337 2.177 20.945 1.00 89.06 99 CYS A O 1
ATOM 787 N N . LEU A 1 100 ? 1.332 2.553 18.964 1.00 88.44 100 LEU A N 1
ATOM 788 C CA . LEU A 1 100 ? 2.250 1.412 19.000 1.00 88.44 100 LEU A CA 1
ATOM 789 C C . LEU A 1 100 ? 3.134 1.399 20.251 1.00 88.44 100 LEU A C 1
ATOM 791 O O . LEU A 1 100 ? 3.377 0.333 20.814 1.00 88.44 100 LEU A O 1
ATOM 795 N N . SER A 1 101 ? 3.563 2.566 20.745 1.00 89.31 101 SER A N 1
ATOM 796 C CA . SER A 1 101 ? 4.375 2.657 21.970 1.00 89.31 101 SER A CA 1
ATOM 797 C C . SER A 1 101 ? 3.661 2.141 23.226 1.00 89.31 101 SER A C 1
ATOM 799 O O . SER A 1 101 ? 4.320 1.810 24.211 1.00 89.31 101 SER A O 1
ATOM 801 N N . LYS A 1 102 ? 2.327 2.033 23.194 1.00 92.75 102 LYS A N 1
ATOM 802 C CA . LYS A 1 102 ? 1.502 1.490 24.283 1.00 92.75 102 LYS A CA 1
ATOM 803 C C . LYS A 1 102 ? 1.204 -0.000 24.126 1.00 92.75 102 LYS A C 1
ATOM 805 O O . LYS A 1 102 ? 0.678 -0.600 25.059 1.00 92.75 102 LYS A O 1
ATOM 810 N N . CYS A 1 103 ? 1.511 -0.592 22.973 1.00 87.69 103 CYS A N 1
ATOM 811 C CA . CYS A 1 103 ? 1.126 -1.965 22.658 1.00 87.69 103 CYS A CA 1
ATOM 812 C C . CYS A 1 103 ? 2.098 -3.032 23.164 1.00 87.69 103 CYS A C 1
ATOM 814 O O . CYS A 1 103 ? 1.731 -4.208 23.165 1.00 87.69 103 CYS A O 1
ATOM 816 N N . SER A 1 104 ? 3.311 -2.663 23.594 1.00 85.69 104 SER A N 1
ATOM 817 C CA . SER A 1 104 ? 4.370 -3.637 23.911 1.00 85.69 104 SER A CA 1
ATOM 818 C C . SER A 1 104 ? 4.466 -4.701 22.794 1.00 85.69 104 SER A C 1
ATOM 820 O O . SER A 1 104 ? 4.437 -4.342 21.617 1.00 85.69 104 SER A O 1
ATOM 822 N N . ASP A 1 105 ? 4.512 -5.997 23.122 1.00 84.81 105 ASP A N 1
ATOM 823 C CA . ASP A 1 105 ? 4.515 -7.096 22.141 1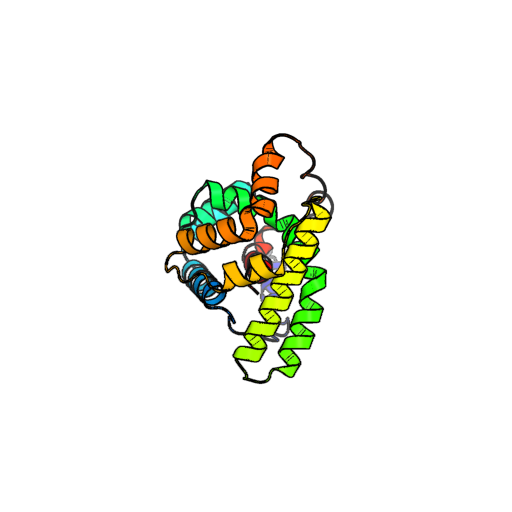.00 84.81 105 ASP A CA 1
ATOM 824 C C . ASP A 1 105 ? 3.117 -7.622 21.770 1.00 84.81 105 ASP A C 1
ATOM 826 O O . ASP A 1 105 ? 2.991 -8.645 21.098 1.00 84.81 105 ASP A O 1
ATOM 830 N N . ASN A 1 106 ? 2.041 -6.942 22.174 1.00 91.44 106 ASN A N 1
ATOM 831 C CA . ASN A 1 106 ? 0.681 -7.384 21.874 1.00 91.44 106 ASN A CA 1
ATOM 832 C C . ASN A 1 106 ? 0.336 -7.145 20.395 1.00 91.44 106 ASN A C 1
ATOM 834 O O . ASN A 1 106 ? 0.051 -6.019 19.985 1.00 91.44 106 ASN A O 1
ATOM 838 N N . GLN A 1 107 ? 0.305 -8.226 19.616 1.00 87.31 107 GLN A N 1
ATOM 839 C CA . GLN A 1 107 ? 0.024 -8.189 18.181 1.00 87.31 107 GLN A CA 1
ATOM 840 C C . GLN A 1 107 ? -1.352 -7.596 17.844 1.00 87.31 107 GLN A C 1
ATOM 842 O O . GLN A 1 107 ? -1.449 -6.740 16.975 1.00 87.31 107 GLN A O 1
ATOM 847 N N . SER A 1 108 ? -2.406 -7.967 18.577 1.00 90.31 108 SER A N 1
ATOM 848 C CA . SER A 1 108 ? -3.759 -7.441 18.336 1.00 90.31 108 SER A CA 1
ATOM 849 C C . SER A 1 108 ? -3.849 -5.931 18.598 1.00 90.31 108 SER A C 1
ATOM 851 O O . SER A 1 108 ? -4.567 -5.210 17.900 1.00 90.31 108 SER A O 1
ATOM 853 N N . CYS A 1 109 ? -3.082 -5.429 19.571 1.00 92.12 109 CYS A N 1
ATOM 854 C CA . CYS A 1 109 ? -2.943 -3.994 19.798 1.00 92.12 109 CYS A CA 1
ATOM 855 C C . CYS A 1 109 ? -2.228 -3.314 18.623 1.00 92.12 109 CYS A C 1
ATOM 857 O O . CYS A 1 109 ? -2.724 -2.305 18.124 1.00 92.12 109 CYS A O 1
ATOM 859 N N . LYS A 1 110 ? -1.113 -3.885 18.141 1.00 89.94 110 LYS A N 1
ATOM 860 C CA . LYS A 1 110 ? -0.371 -3.361 16.982 1.00 89.94 110 LYS A CA 1
ATOM 861 C C . LYS A 1 110 ? -1.253 -3.299 15.731 1.00 89.94 110 LYS A C 1
ATOM 863 O O . LYS A 1 110 ? -1.345 -2.245 15.114 1.00 89.94 110 LYS A O 1
ATOM 868 N N . GLU A 1 111 ? -1.978 -4.374 15.426 1.00 88.19 111 GLU A N 1
ATOM 869 C CA . GLU A 1 111 ? -2.928 -4.439 14.303 1.00 88.19 111 GLU A CA 1
ATOM 870 C C . GLU A 1 111 ? -4.031 -3.382 14.415 1.00 88.19 111 GLU A C 1
ATOM 872 O O . GLU A 1 111 ? -4.392 -2.743 13.429 1.00 88.19 111 GLU A O 1
ATOM 877 N N . SER A 1 112 ? -4.536 -3.142 15.627 1.00 90.69 112 SER A N 1
ATOM 878 C CA . SER A 1 112 ? -5.529 -2.089 15.864 1.00 90.69 112 SER A CA 1
ATOM 879 C C . SER A 1 112 ? -4.952 -0.687 15.638 1.00 90.69 112 SER A C 1
ATOM 881 O O . SER A 1 112 ? -5.650 0.180 15.115 1.00 90.69 112 SER A O 1
ATOM 883 N N . CYS A 1 113 ? -3.688 -0.450 16.006 1.00 89.88 113 CYS A N 1
ATOM 884 C CA . CYS A 1 113 ? -3.006 0.818 15.743 1.00 89.88 113 CYS A CA 1
ATOM 885 C C . CYS A 1 113 ? -2.798 1.068 14.247 1.00 89.88 113 CYS A C 1
ATOM 887 O O . CYS A 1 113 ? -2.998 2.196 13.797 1.00 89.88 113 CYS A O 1
ATOM 889 N N . GLU A 1 114 ? -2.456 0.036 13.474 1.00 86.38 114 GLU A N 1
ATOM 890 C CA . GLU A 1 114 ? -2.331 0.175 12.019 1.00 86.38 114 GLU A CA 1
ATOM 891 C C . GLU A 1 114 ? -3.668 0.384 11.329 1.00 86.38 114 GLU A C 1
ATOM 893 O O . GLU A 1 114 ? -3.778 1.186 10.401 1.00 86.38 114 GLU A O 1
ATOM 898 N N . LEU A 1 115 ? -4.731 -0.242 11.832 1.00 87.56 115 LEU A N 1
ATOM 899 C CA . LEU A 1 115 ? -6.064 0.033 11.319 1.00 87.56 115 LEU A CA 1
ATOM 900 C C . LEU A 1 115 ? -6.431 1.517 11.497 1.00 87.56 115 LEU A C 1
ATOM 902 O O . LEU A 1 115 ? -6.935 2.130 10.560 1.00 87.56 115 LEU A O 1
ATOM 906 N N . ILE A 1 116 ? -6.100 2.121 12.647 1.00 88.19 116 ILE A N 1
ATOM 907 C CA . ILE A 1 116 ? -6.292 3.564 12.894 1.00 88.19 116 ILE A CA 1
ATOM 908 C C . ILE A 1 116 ? -5.475 4.412 11.910 1.00 88.19 116 ILE A C 1
ATOM 910 O O . ILE A 1 116 ? -5.963 5.443 11.433 1.00 88.19 116 ILE A O 1
ATOM 914 N N . ARG A 1 117 ? -4.247 3.989 11.586 1.00 86.75 117 ARG A N 1
ATOM 915 C CA . ARG A 1 117 ? -3.422 4.655 10.572 1.00 86.75 117 ARG A CA 1
ATOM 916 C C . ARG A 1 117 ? -4.124 4.658 9.220 1.00 86.75 117 ARG A C 1
ATOM 918 O O . ARG A 1 117 ? -4.355 5.727 8.656 1.00 86.75 117 ARG A O 1
ATOM 925 N N . GLY A 1 118 ? -4.504 3.472 8.746 1.00 87.19 118 GLY A N 1
ATOM 926 C CA . GLY A 1 118 ? -5.191 3.289 7.474 1.00 87.19 118 GLY A CA 1
ATOM 927 C C . GLY A 1 118 ? -6.497 4.078 7.413 1.00 87.19 118 GLY A C 1
ATOM 928 O O . GLY A 1 118 ? -6.759 4.752 6.423 1.00 87.19 118 GLY A O 1
ATOM 929 N N . GLU A 1 119 ? -7.285 4.074 8.489 1.00 91.12 119 GLU A N 1
ATOM 930 C CA . GLU A 1 119 ? -8.487 4.904 8.623 1.00 91.12 119 GLU A CA 1
ATOM 931 C C . GLU A 1 119 ? -8.174 6.394 8.429 1.00 91.12 119 GLU A C 1
ATOM 933 O O . GLU A 1 119 ? -8.802 7.059 7.605 1.00 91.12 119 GLU A O 1
ATOM 938 N N . THR A 1 120 ? -7.164 6.904 9.135 1.00 90.00 120 THR A N 1
ATOM 939 C CA . THR A 1 120 ? -6.771 8.321 9.094 1.00 90.00 120 THR A CA 1
ATOM 940 C C . THR A 1 120 ? -6.278 8.741 7.710 1.00 90.00 120 THR A C 1
ATOM 942 O O . THR A 1 120 ? -6.672 9.796 7.201 1.00 90.00 120 THR A O 1
ATOM 945 N N . ASP A 1 121 ? -5.443 7.914 7.079 1.00 89.25 121 ASP A N 1
ATOM 946 C CA . ASP A 1 121 ? -4.912 8.178 5.742 1.00 89.25 121 ASP A CA 1
ATOM 947 C C . ASP A 1 121 ? -6.040 8.210 4.706 1.00 89.25 121 ASP A C 1
ATOM 949 O O . ASP A 1 121 ? -6.127 9.141 3.901 1.00 89.25 121 ASP A O 1
ATOM 953 N N . LEU A 1 122 ? -6.953 7.236 4.754 1.00 90.88 122 LEU A N 1
ATOM 954 C CA . LEU A 1 122 ? -8.086 7.147 3.832 1.00 90.88 122 LEU A CA 1
ATOM 955 C C . LEU A 1 122 ? -9.107 8.273 4.031 1.00 90.88 122 LEU A C 1
ATOM 957 O O . LEU A 1 122 ? -9.616 8.806 3.043 1.00 90.88 122 LEU A O 1
ATOM 961 N N . ASP A 1 123 ? -9.353 8.698 5.269 1.00 93.69 123 ASP A N 1
ATOM 962 C CA . ASP A 1 123 ? -10.161 9.886 5.564 1.00 93.69 123 ASP A CA 1
ATOM 963 C C . ASP A 1 123 ? -9.541 11.154 4.968 1.00 93.69 123 ASP A C 1
ATOM 965 O O . ASP A 1 123 ? -10.243 12.009 4.415 1.00 93.69 123 ASP A O 1
ATOM 969 N N . CYS A 1 124 ? -8.217 11.294 5.065 1.00 92.12 124 CYS A N 1
ATOM 970 C CA . CYS A 1 124 ? -7.500 12.394 4.436 1.00 92.12 124 CYS A CA 1
ATOM 971 C C . CYS A 1 124 ? -7.631 12.347 2.907 1.00 92.12 124 CYS A C 1
ATOM 973 O O . CYS A 1 124 ? -7.963 13.371 2.301 1.00 92.12 124 CYS A O 1
ATOM 975 N N . PHE A 1 125 ? -7.464 11.176 2.281 1.00 90.69 125 PHE A N 1
ATOM 976 C CA . PHE A 1 125 ? -7.673 11.012 0.840 1.00 90.69 125 PHE A CA 1
ATOM 977 C C . PHE A 1 125 ? -9.095 11.407 0.434 1.00 90.69 125 PHE A C 1
ATOM 979 O O . PHE A 1 125 ? -9.275 12.215 -0.477 1.00 90.69 125 PHE A O 1
ATOM 986 N N . ALA A 1 126 ? -10.113 10.896 1.125 1.00 92.81 126 ALA A N 1
ATOM 987 C CA . ALA A 1 126 ? -11.501 11.212 0.815 1.00 92.81 126 ALA A CA 1
ATOM 988 C C . ALA A 1 126 ? -11.772 12.725 0.875 1.00 92.81 126 ALA A C 1
ATOM 990 O O . ALA A 1 126 ? -12.364 13.281 -0.052 1.00 92.81 126 ALA A O 1
ATOM 991 N N . LYS A 1 127 ? -11.256 13.415 1.902 1.00 92.25 127 LYS A N 1
ATOM 992 C CA . LYS A 1 127 ? -11.366 14.878 2.042 1.00 92.25 127 LYS A CA 1
ATOM 993 C C . LYS A 1 127 ? -10.618 15.633 0.948 1.00 92.25 127 LYS A C 1
ATOM 995 O O . LYS A 1 127 ? -11.174 16.556 0.358 1.00 92.25 127 LYS A O 1
ATOM 1000 N N . GLN A 1 128 ? -9.373 15.253 0.662 1.00 89.31 128 GLN A N 1
ATOM 1001 C CA . GLN A 1 128 ? -8.540 15.927 -0.337 1.00 89.31 128 GLN A CA 1
ATOM 1002 C C . GLN A 1 128 ? -9.155 15.862 -1.742 1.00 89.31 128 GLN A C 1
ATOM 1004 O O . GLN A 1 128 ? -8.958 16.772 -2.548 1.00 89.31 128 GLN A O 1
ATOM 1009 N N . TYR A 1 129 ? -9.895 14.794 -2.032 1.00 88.62 129 TYR A N 1
ATOM 1010 C CA . TYR A 1 129 ? -10.427 14.506 -3.360 1.00 88.62 129 TYR A CA 1
ATOM 1011 C C . TYR A 1 129 ? -11.950 14.650 -3.488 1.00 88.62 129 TYR A C 1
ATOM 1013 O O . TYR A 1 129 ? -12.496 14.307 -4.542 1.00 88.62 129 TYR A O 1
ATOM 1021 N N . ASP A 1 130 ? -12.610 15.188 -2.456 1.00 92.44 130 ASP A N 1
ATOM 1022 C CA . ASP A 1 130 ? -14.068 15.370 -2.373 1.00 92.44 130 ASP A CA 1
ATOM 1023 C C . ASP A 1 130 ? -14.844 14.072 -2.675 1.00 92.44 130 ASP A C 1
ATOM 1025 O O . ASP A 1 130 ? -15.799 14.037 -3.454 1.00 92.44 130 ASP A O 1
ATOM 1029 N N . ILE A 1 131 ? -14.389 12.960 -2.089 1.00 92.75 131 ILE A N 1
ATOM 1030 C CA . ILE A 1 131 ? -15.064 11.663 -2.179 1.00 92.75 131 ILE A CA 1
ATOM 1031 C C . ILE A 1 131 ? -16.089 11.600 -1.051 1.00 92.75 131 ILE A C 1
ATOM 1033 O O . ILE A 1 131 ? -15.754 11.377 0.112 1.00 92.75 131 ILE A O 1
ATOM 1037 N N . LYS A 1 132 ? -17.349 11.829 -1.409 1.00 93.88 132 LYS A N 1
ATOM 1038 C CA . LYS A 1 132 ? -18.470 11.831 -0.466 1.00 93.88 132 LYS A CA 1
ATOM 1039 C C . LYS A 1 132 ? -18.834 10.413 -0.040 1.00 93.88 132 LYS A C 1
ATOM 1041 O O . LYS A 1 132 ? -18.662 9.471 -0.811 1.00 93.88 132 LYS A O 1
ATOM 1046 N N . ASP A 1 133 ? -19.337 10.298 1.187 1.00 93.31 133 ASP A N 1
ATOM 1047 C CA . ASP A 1 133 ? -19.860 9.055 1.771 1.00 93.31 133 ASP A CA 1
ATOM 1048 C C . ASP A 1 133 ? -18.850 7.890 1.791 1.00 93.31 133 ASP A C 1
ATOM 1050 O O . ASP A 1 133 ? -19.222 6.715 1.792 1.00 93.31 133 ASP A O 1
ATOM 1054 N N . PHE A 1 134 ? -17.554 8.211 1.800 1.00 95.75 134 PHE A N 1
ATOM 1055 C CA . PHE A 1 134 ? -16.494 7.218 1.887 1.00 95.75 134 PHE A CA 1
ATOM 1056 C C . PHE A 1 134 ? -16.333 6.720 3.330 1.00 95.75 134 PHE A C 1
ATOM 1058 O O . PHE A 1 134 ? -16.090 7.502 4.245 1.00 95.75 134 PHE A O 1
ATOM 1065 N N . ASP A 1 135 ? -16.452 5.406 3.524 1.00 97.12 135 ASP A N 1
ATOM 1066 C CA . ASP A 1 135 ? -16.287 4.748 4.822 1.00 97.12 135 ASP A CA 1
ATOM 1067 C C . ASP A 1 135 ? -14.847 4.232 4.969 1.00 97.12 135 ASP A C 1
ATOM 1069 O O . ASP A 1 135 ? -14.524 3.104 4.578 1.00 97.12 135 ASP A O 1
ATOM 1073 N N . ALA A 1 136 ? -13.969 5.081 5.513 1.00 94.69 136 ALA A N 1
ATOM 1074 C CA . ALA A 1 136 ? -12.554 4.766 5.698 1.00 94.69 136 ALA A CA 1
ATOM 1075 C C . ALA A 1 136 ? -12.324 3.550 6.593 1.00 94.69 136 ALA A C 1
ATOM 1077 O O . ALA A 1 136 ? -11.467 2.721 6.290 1.00 94.69 136 ALA A O 1
ATOM 1078 N N . LYS A 1 137 ? -13.143 3.385 7.633 1.00 95.06 137 LYS A N 1
ATOM 1079 C CA . LYS A 1 137 ? -13.086 2.238 8.541 1.00 95.06 137 LYS A CA 1
ATOM 1080 C C . LYS A 1 137 ? -13.391 0.933 7.835 1.00 95.06 137 LYS A C 1
ATOM 1082 O O . LYS A 1 137 ? -12.637 -0.035 7.950 1.00 95.06 137 LYS A O 1
ATOM 1087 N N . LYS A 1 138 ? -14.475 0.893 7.064 1.00 96.00 138 LYS A N 1
ATOM 1088 C CA . LYS A 1 138 ? -14.826 -0.291 6.279 1.00 96.00 138 LYS A CA 1
ATOM 1089 C C . LYS A 1 138 ? -13.768 -0.599 5.221 1.00 96.00 138 LYS A C 1
ATOM 1091 O O . LYS A 1 138 ? -13.434 -1.768 5.037 1.00 96.00 138 LYS A O 1
ATOM 1096 N N . ALA A 1 139 ? -13.238 0.420 4.548 1.00 94.56 139 ALA A N 1
ATOM 1097 C CA . ALA A 1 139 ? -12.217 0.254 3.518 1.00 94.56 139 ALA A CA 1
ATOM 1098 C C . ALA A 1 139 ? -10.881 -0.255 4.090 1.00 94.56 139 ALA A C 1
ATOM 1100 O O . ALA A 1 139 ? -10.320 -1.215 3.558 1.00 94.56 139 ALA A O 1
ATOM 1101 N N . ALA A 1 140 ? -10.403 0.329 5.195 1.00 90.56 140 ALA A N 1
ATOM 1102 C CA . ALA A 1 140 ? -9.192 -0.107 5.892 1.00 90.56 140 ALA A CA 1
ATOM 1103 C C . ALA A 1 140 ? -9.331 -1.556 6.376 1.00 90.56 140 ALA A C 1
ATOM 1105 O O . ALA A 1 140 ? -8.471 -2.392 6.094 1.00 90.56 140 ALA A O 1
ATOM 1106 N N . LYS A 1 141 ? -10.467 -1.889 7.004 1.00 90.38 141 LYS A N 1
ATOM 1107 C CA . LYS A 1 141 ? -10.739 -3.250 7.475 1.00 90.38 141 LYS A CA 1
ATOM 1108 C C . LYS A 1 141 ? -10.755 -4.261 6.327 1.00 90.38 141 LYS A C 1
ATOM 1110 O O . LYS A 1 141 ? -10.055 -5.265 6.399 1.00 90.38 141 LYS A O 1
ATOM 1115 N N . CYS A 1 142 ? -11.482 -3.965 5.249 1.00 93.25 142 CYS A N 1
ATOM 1116 C CA . CYS A 1 142 ? -11.518 -4.799 4.043 1.00 93.25 142 CYS A CA 1
ATOM 1117 C C . CYS A 1 142 ? -10.106 -5.089 3.507 1.00 93.25 142 CYS A C 1
ATOM 1119 O O . CYS A 1 142 ? -9.782 -6.238 3.218 1.00 93.25 142 CYS A O 1
ATOM 1121 N N . SER A 1 143 ? -9.249 -4.065 3.426 1.00 90.56 143 SER A N 1
ATOM 1122 C CA . SER A 1 143 ? -7.871 -4.213 2.947 1.00 90.56 143 SER A CA 1
ATOM 1123 C C . SER A 1 143 ? -7.001 -5.062 3.877 1.00 90.56 143 SER A C 1
ATOM 1125 O O . SER A 1 143 ? -6.146 -5.812 3.405 1.00 90.56 143 SER A O 1
ATOM 1127 N N . SER A 1 144 ? -7.194 -4.942 5.192 1.00 86.12 144 SER A N 1
ATOM 1128 C CA . SER A 1 144 ? -6.431 -5.709 6.186 1.00 86.12 144 SER A CA 1
ATOM 1129 C C . SER A 1 144 ? -6.758 -7.209 6.161 1.00 86.12 144 SER A C 1
ATOM 1131 O O . SER A 1 144 ? -5.927 -8.034 6.528 1.00 86.12 144 SER A O 1
ATOM 1133 N N . GLU A 1 145 ? -7.948 -7.567 5.671 1.00 88.44 145 GLU A N 1
ATOM 1134 C CA . GLU A 1 145 ? -8.432 -8.947 5.541 1.00 88.44 145 GLU A CA 1
ATOM 1135 C C . GLU A 1 145 ? -8.017 -9.613 4.211 1.00 88.44 145 GLU A C 1
ATOM 1137 O O . GLU A 1 145 ? -8.327 -10.783 3.978 1.00 88.44 145 GLU A O 1
ATOM 1142 N N . CYS A 1 146 ? -7.306 -8.902 3.327 1.00 87.94 146 CYS A N 1
ATOM 1143 C CA . CYS A 1 146 ? -6.809 -9.455 2.068 1.00 87.94 146 CYS A CA 1
ATOM 1144 C C . CYS A 1 146 ? -5.813 -10.602 2.316 1.00 87.94 146 CYS A C 1
ATOM 1146 O O . CYS A 1 146 ? -4.727 -10.409 2.856 1.00 87.94 146 CYS A O 1
ATOM 1148 N N . ASP A 1 147 ? -6.155 -11.817 1.876 1.00 87.88 147 ASP A N 1
ATOM 1149 C CA . ASP A 1 147 ? -5.354 -13.014 2.166 1.00 87.88 147 ASP A CA 1
ATOM 1150 C C . ASP A 1 147 ? -4.415 -13.470 1.041 1.00 87.88 147 ASP A C 1
ATOM 1152 O O . ASP A 1 147 ? -3.667 -14.431 1.244 1.00 87.88 147 ASP A O 1
ATOM 1156 N N . LYS A 1 148 ? -4.419 -12.756 -0.091 1.00 89.50 148 LYS A N 1
ATOM 1157 C CA . LYS A 1 148 ? -3.801 -13.141 -1.369 1.00 89.50 148 LYS A CA 1
ATOM 1158 C C . LYS A 1 148 ? -2.289 -13.293 -1.314 1.00 89.50 148 LYS A C 1
ATOM 1160 O O . LYS A 1 148 ? -1.620 -12.652 -0.509 1.00 89.50 148 LYS A O 1
ATOM 1165 N N . ASP A 1 149 ? -1.748 -14.166 -2.159 1.00 86.81 149 ASP A N 1
ATOM 1166 C CA . ASP A 1 149 ? -0.342 -14.589 -2.103 1.00 86.81 149 ASP A CA 1
ATOM 1167 C C . ASP A 1 149 ? 0.567 -13.852 -3.080 1.00 86.81 149 ASP A C 1
ATOM 1169 O O . ASP A 1 149 ? 1.760 -13.724 -2.815 1.00 86.81 149 ASP A O 1
ATOM 1173 N N . THR A 1 150 ? 0.024 -13.326 -4.177 1.00 89.19 150 THR A N 1
ATOM 1174 C CA . THR A 1 150 ? 0.809 -12.530 -5.122 1.00 89.19 150 THR A CA 1
ATOM 1175 C C . THR A 1 150 ? 0.608 -11.037 -4.898 1.00 89.19 150 THR A C 1
ATOM 1177 O O . THR A 1 150 ? -0.472 -10.584 -4.523 1.00 89.19 150 THR A O 1
ATOM 1180 N N . VAL A 1 151 ? 1.645 -10.252 -5.189 1.00 87.62 151 VAL A N 1
ATOM 1181 C CA . VAL A 1 151 ? 1.613 -8.784 -5.107 1.00 87.62 151 VAL A CA 1
ATOM 1182 C C . VAL A 1 151 ? 0.462 -8.211 -5.932 1.00 87.62 151 VAL A C 1
ATOM 1184 O O . VAL A 1 151 ? -0.317 -7.411 -5.425 1.00 87.62 151 VAL A O 1
ATOM 1187 N N . ALA A 1 152 ? 0.295 -8.669 -7.176 1.00 91.19 152 ALA A N 1
ATOM 1188 C CA . ALA A 1 152 ? -0.794 -8.215 -8.035 1.00 91.19 152 ALA A CA 1
ATOM 1189 C C . ALA A 1 152 ? -2.176 -8.454 -7.412 1.00 91.19 152 ALA A C 1
ATOM 1191 O O . ALA A 1 152 ? -3.026 -7.570 -7.477 1.00 91.19 152 ALA A O 1
ATOM 1192 N N . GLU A 1 153 ? -2.410 -9.623 -6.813 1.00 93.94 153 GLU A N 1
ATOM 1193 C CA . GLU A 1 153 ? -3.700 -9.956 -6.204 1.00 93.94 153 GLU A CA 1
ATOM 1194 C C . GLU A 1 153 ? -3.938 -9.217 -4.883 1.00 93.94 153 GLU A C 1
ATOM 1196 O O . GLU A 1 153 ? -5.075 -8.848 -4.588 1.00 93.94 153 GLU A O 1
ATOM 1201 N N . ILE A 1 154 ? -2.883 -8.981 -4.095 1.00 89.81 154 ILE A N 1
ATOM 1202 C CA . ILE A 1 154 ? -2.941 -8.144 -2.889 1.00 89.81 154 ILE A CA 1
ATOM 1203 C C . ILE A 1 154 ? -3.397 -6.735 -3.269 1.00 89.81 154 ILE A C 1
ATOM 1205 O O . ILE A 1 154 ? -4.333 -6.203 -2.676 1.00 89.81 154 ILE A O 1
ATOM 1209 N N . ILE A 1 155 ? -2.779 -6.159 -4.299 1.00 89.31 155 ILE A N 1
ATOM 1210 C CA . ILE A 1 155 ? -3.102 -4.811 -4.764 1.00 89.31 155 ILE A CA 1
ATOM 1211 C C . ILE A 1 155 ? -4.483 -4.763 -5.415 1.00 89.31 155 ILE A C 1
ATOM 1213 O O . ILE A 1 155 ? -5.223 -3.821 -5.167 1.00 89.31 155 ILE A O 1
ATOM 1217 N N . ASP A 1 156 ? -4.894 -5.779 -6.177 1.00 93.81 156 ASP A N 1
ATOM 1218 C CA . ASP A 1 156 ? -6.270 -5.853 -6.692 1.00 93.81 156 ASP A CA 1
ATOM 1219 C C . ASP A 1 156 ? -7.304 -5.888 -5.554 1.00 93.81 156 ASP A C 1
ATOM 1221 O O . ASP A 1 156 ? -8.367 -5.270 -5.651 1.00 93.81 156 ASP A O 1
ATOM 1225 N N . CYS A 1 157 ? -7.002 -6.600 -4.464 1.00 92.94 157 CYS A N 1
ATOM 1226 C CA . CYS A 1 157 ? -7.850 -6.642 -3.277 1.00 92.94 157 CYS A CA 1
ATOM 1227 C C . CYS A 1 157 ? -7.936 -5.264 -2.605 1.00 92.94 157 CYS A C 1
ATOM 1229 O O . CYS A 1 157 ? -9.040 -4.763 -2.379 1.00 92.94 157 CYS A O 1
ATOM 1231 N N . ASP A 1 158 ? -6.794 -4.613 -2.378 1.00 91.06 158 ASP A N 1
ATOM 1232 C CA . ASP A 1 158 ? -6.719 -3.253 -1.838 1.00 91.06 158 ASP A CA 1
ATOM 1233 C C . ASP A 1 158 ? -7.488 -2.246 -2.709 1.00 91.06 158 ASP A C 1
ATOM 1235 O O . ASP A 1 158 ? -8.334 -1.492 -2.217 1.00 91.06 158 ASP A O 1
ATOM 1239 N N . MET A 1 159 ? -7.276 -2.304 -4.027 1.00 91.94 159 MET A N 1
ATOM 1240 C CA . MET A 1 159 ? -7.955 -1.458 -5.002 1.00 91.94 159 MET A CA 1
ATOM 1241 C C . MET A 1 159 ? -9.466 -1.646 -4.985 1.00 91.94 159 MET A C 1
ATOM 1243 O O . MET A 1 159 ? -10.202 -0.667 -5.087 1.00 91.94 159 MET A O 1
ATOM 1247 N N . LYS A 1 160 ? -9.947 -2.877 -4.798 1.00 95.31 160 LYS A N 1
ATOM 1248 C CA . LYS A 1 160 ? -11.375 -3.165 -4.643 1.00 95.31 160 LYS A CA 1
ATOM 1249 C C . LYS A 1 160 ? -11.932 -2.613 -3.328 1.00 95.31 160 LYS A C 1
ATOM 1251 O O . LYS A 1 160 ? -13.020 -2.045 -3.319 1.00 95.31 160 LYS A O 1
ATOM 1256 N N . CYS A 1 161 ? -11.203 -2.753 -2.224 1.00 94.06 161 CYS A N 1
ATOM 1257 C CA . CYS A 1 161 ? -11.620 -2.237 -0.918 1.00 94.06 161 CYS A CA 1
ATOM 1258 C C . CYS A 1 161 ? -11.672 -0.701 -0.875 1.00 94.06 161 CYS A C 1
ATOM 1260 O O . CYS A 1 161 ? -12.502 -0.128 -0.169 1.00 94.06 161 CYS A O 1
ATOM 1262 N N . LYS A 1 162 ? -10.808 -0.038 -1.650 1.00 94.50 162 LYS A N 1
ATOM 1263 C CA . LYS A 1 162 ? -10.655 1.423 -1.713 1.00 94.50 162 LYS A CA 1
ATOM 1264 C C . LYS A 1 162 ? -11.074 1.989 -3.077 1.00 94.50 162 LYS A C 1
ATOM 1266 O O . LYS A 1 162 ? -10.604 3.052 -3.482 1.00 94.50 162 LYS A O 1
ATOM 1271 N N . GLU A 1 163 ? -11.970 1.300 -3.785 1.00 94.75 163 GLU A N 1
ATOM 1272 C CA . GLU A 1 163 ? -12.361 1.604 -5.171 1.00 94.75 163 GLU A CA 1
ATOM 1273 C C . GLU A 1 163 ? -12.705 3.089 -5.419 1.00 94.75 163 GLU A C 1
ATOM 1275 O O . GLU A 1 163 ? -12.224 3.641 -6.414 1.00 94.75 163 GLU A O 1
ATOM 1280 N N . PRO A 1 164 ? -13.460 3.791 -4.541 1.00 94.12 164 PRO A N 1
ATOM 1281 C CA . PRO A 1 164 ? -13.765 5.208 -4.748 1.00 94.12 164 PRO A CA 1
ATOM 1282 C C . PRO A 1 164 ? -12.521 6.105 -4.826 1.00 94.12 164 PRO A C 1
ATOM 1284 O O . PRO A 1 164 ? -12.499 7.050 -5.615 1.00 94.12 164 PRO A O 1
ATOM 1287 N N . ILE A 1 165 ? -11.478 5.795 -4.046 1.00 91.06 165 ILE A N 1
ATOM 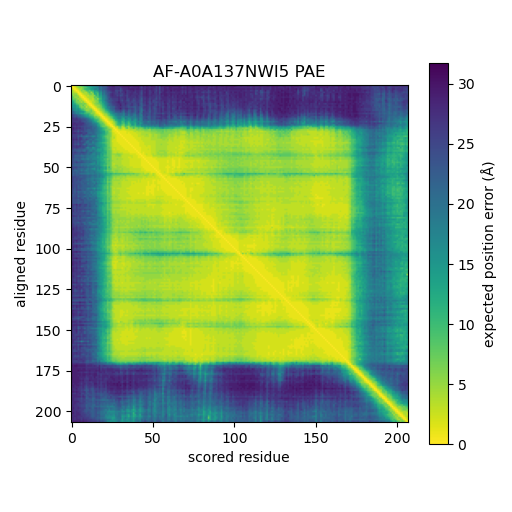1288 C CA . ILE A 1 165 ? -10.206 6.527 -4.052 1.00 91.06 165 ILE A CA 1
ATOM 1289 C C . ILE A 1 165 ? -9.483 6.262 -5.366 1.00 91.06 165 ILE A C 1
ATOM 1291 O O . ILE A 1 165 ? -9.175 7.200 -6.099 1.00 91.06 165 ILE A O 1
ATOM 1295 N N . TYR A 1 166 ? -9.274 4.994 -5.714 1.00 90.38 166 TYR A N 1
ATOM 1296 C CA . TYR A 1 166 ? -8.510 4.625 -6.904 1.00 90.38 166 TYR A CA 1
ATOM 1297 C C . TYR A 1 166 ? -9.146 5.116 -8.209 1.00 90.38 166 TYR A C 1
ATOM 1299 O O . TYR A 1 166 ? -8.444 5.685 -9.050 1.00 90.38 166 TYR A O 1
ATOM 1307 N N . LYS A 1 167 ? -10.479 5.053 -8.334 1.00 91.31 167 LYS A N 1
ATOM 1308 C CA . LYS A 1 167 ? -11.204 5.641 -9.474 1.00 91.31 167 LYS A CA 1
ATOM 1309 C C . LYS A 1 167 ? -10.923 7.129 -9.651 1.00 91.31 167 LYS A C 1
ATOM 1311 O O . LYS A 1 167 ? -10.916 7.627 -10.781 1.00 91.31 167 LYS A O 1
ATOM 1316 N N . LYS A 1 168 ? -10.678 7.867 -8.564 1.00 89.38 168 LYS A N 1
ATOM 1317 C CA . LYS A 1 168 ? -10.321 9.282 -8.666 1.00 89.38 168 LYS A CA 1
ATOM 1318 C C . LYS A 1 168 ? -8.963 9.470 -9.339 1.00 89.38 168 LYS A C 1
ATOM 1320 O O . LYS A 1 168 ? -8.843 10.326 -10.211 1.00 89.38 168 LYS A O 1
ATOM 1325 N N . PHE A 1 169 ? -7.969 8.651 -9.013 1.00 82.81 169 PHE A N 1
ATOM 1326 C CA . PHE A 1 169 ? -6.633 8.728 -9.620 1.00 82.81 169 PHE A CA 1
ATOM 1327 C C . PHE A 1 169 ? -6.589 8.193 -11.058 1.00 82.81 169 PHE A C 1
ATOM 1329 O O . PHE A 1 169 ? -5.826 8.704 -11.883 1.00 82.81 169 PHE A O 1
ATOM 1336 N N . GLU A 1 170 ? -7.447 7.230 -11.394 1.00 84.44 170 GLU A N 1
ATOM 1337 C CA . GLU A 1 170 ? -7.631 6.760 -12.772 1.00 84.44 170 GLU A CA 1
ATOM 1338 C C . GLU A 1 170 ? -8.257 7.848 -13.660 1.00 84.44 170 GLU A C 1
ATOM 1340 O O . GLU A 1 170 ? -7.725 8.177 -14.725 1.00 84.44 170 GLU A O 1
ATOM 1345 N N . SER A 1 171 ? -9.350 8.463 -13.193 1.00 75.50 171 SER A N 1
ATOM 1346 C CA . SER A 1 171 ? -10.111 9.485 -13.933 1.00 75.50 171 SER A CA 1
ATOM 1347 C C . SER A 1 171 ? -9.403 10.840 -14.049 1.00 75.50 171 SER A C 1
ATOM 1349 O O . SER A 1 171 ? -9.649 11.585 -14.998 1.00 75.50 171 SER A O 1
ATOM 1351 N N . SER A 1 172 ? -8.467 11.143 -13.145 1.00 61.97 172 SER A N 1
ATOM 1352 C CA . SER A 1 172 ? -7.665 12.378 -13.170 1.00 61.97 172 SER A CA 1
ATOM 1353 C C . SER A 1 172 ? -6.677 12.471 -14.347 1.00 61.97 172 SER A C 1
ATOM 1355 O O . SER A 1 172 ? -5.952 13.454 -14.464 1.00 61.97 172 SER A O 1
ATOM 1357 N N . THR A 1 173 ? -6.644 11.483 -15.247 1.00 49.97 173 THR A N 1
ATOM 1358 C CA . THR A 1 173 ? -5.852 11.514 -16.491 1.00 49.97 173 THR A CA 1
ATOM 1359 C C . THR A 1 173 ? -6.315 12.560 -17.506 1.00 49.97 173 THR A C 1
ATOM 1361 O O . THR A 1 173 ? -5.554 12.877 -18.416 1.00 49.97 173 THR A O 1
ATOM 1364 N N . LYS A 1 174 ? -7.531 13.108 -17.375 1.00 46.34 174 LYS A N 1
ATOM 1365 C CA . LYS A 1 174 ? -8.072 14.095 -18.328 1.00 46.34 174 LYS A CA 1
ATOM 1366 C C . LYS A 1 174 ? -7.897 15.557 -17.915 1.00 46.34 174 LYS A C 1
ATOM 1368 O O . LYS A 1 174 ? -7.953 16.417 -18.786 1.00 46.34 174 LYS A O 1
ATOM 1373 N N . ASP A 1 175 ? -7.620 15.834 -16.643 1.00 40.56 175 ASP A N 1
ATOM 1374 C CA . ASP A 1 175 ? -7.485 17.198 -16.129 1.00 40.56 175 ASP A CA 1
ATOM 1375 C C . ASP A 1 175 ? -6.126 17.376 -15.444 1.00 40.56 175 ASP A C 1
ATOM 1377 O O . ASP A 1 175 ? -5.907 16.943 -14.312 1.00 40.56 175 ASP A O 1
ATOM 1381 N N . SER A 1 176 ? -5.204 18.036 -16.149 1.00 41.78 176 SER A N 1
ATOM 1382 C CA . SER A 1 176 ? -3.842 18.399 -15.731 1.00 41.78 176 SER A CA 1
ATOM 1383 C C . SER A 1 176 ? -3.794 19.335 -14.512 1.00 41.78 176 SER A C 1
ATOM 1385 O O . SER A 1 176 ? -3.338 20.474 -14.600 1.00 41.78 176 SER A O 1
ATOM 1387 N N . LYS A 1 177 ? -4.248 18.868 -13.345 1.00 39.97 177 LYS A N 1
ATOM 1388 C CA . LYS A 1 177 ? -4.117 19.569 -12.056 1.00 39.97 177 LYS A CA 1
ATOM 1389 C C . LYS A 1 177 ? -3.298 18.817 -11.007 1.00 39.97 177 LYS A C 1
ATOM 1391 O O . LYS A 1 177 ? -3.036 19.375 -9.947 1.00 39.97 177 LYS A O 1
ATOM 1396 N N . LEU A 1 178 ? -2.840 17.596 -11.293 1.00 45.53 178 LEU A N 1
ATOM 1397 C CA . LEU A 1 178 ? -1.972 16.834 -10.381 1.00 45.53 178 LEU A CA 1
ATOM 1398 C C . LEU A 1 178 ? -0.477 17.183 -10.496 1.00 45.53 178 LEU A C 1
ATOM 1400 O O . LEU A 1 178 ? 0.325 16.717 -9.691 1.00 45.53 178 LEU A O 1
ATOM 1404 N N . THR A 1 179 ? -0.087 18.057 -11.426 1.00 43.69 179 THR A N 1
ATOM 1405 C CA . THR A 1 179 ? 1.302 18.512 -11.583 1.00 43.69 179 THR A CA 1
ATOM 1406 C C . THR A 1 179 ? 1.477 19.970 -11.175 1.00 43.69 179 THR A C 1
ATOM 1408 O O . THR A 1 179 ? 1.378 20.859 -12.013 1.00 43.69 179 THR A O 1
ATOM 1411 N N . SER A 1 180 ? 1.814 20.210 -9.905 1.00 37.03 180 SER A N 1
ATOM 1412 C CA . SER A 1 180 ? 2.647 21.355 -9.489 1.00 37.03 180 SER A CA 1
ATOM 1413 C C . SER A 1 180 ? 2.979 21.292 -7.995 1.00 37.03 180 SER A C 1
ATOM 1415 O O . SER A 1 180 ? 2.477 22.074 -7.194 1.00 37.03 180 SER A O 1
ATOM 1417 N N . SER A 1 181 ? 3.834 20.347 -7.601 1.00 35.09 181 SER A N 1
ATOM 1418 C CA . SER A 1 181 ? 4.682 20.491 -6.396 1.00 35.09 181 SER A CA 1
ATOM 1419 C C . SER A 1 181 ? 6.030 19.765 -6.509 1.00 35.09 181 SER A C 1
ATOM 1421 O O . SER A 1 181 ? 6.928 20.048 -5.730 1.00 35.09 181 SER A O 1
ATOM 1423 N N . ALA A 1 182 ? 6.258 18.952 -7.549 1.00 39.91 182 ALA A N 1
ATOM 1424 C CA . ALA A 1 182 ? 7.580 18.385 -7.844 1.00 39.91 182 ALA A CA 1
ATOM 1425 C C . ALA A 1 182 ? 8.591 19.393 -8.446 1.00 39.91 182 ALA A C 1
ATOM 1427 O O . ALA A 1 182 ? 9.702 19.015 -8.798 1.00 39.91 182 ALA A O 1
ATOM 1428 N N . ASN A 1 183 ? 8.232 20.678 -8.571 1.00 38.31 183 ASN A N 1
ATOM 1429 C CA . ASN A 1 183 ? 9.061 21.701 -9.219 1.00 38.31 183 ASN A CA 1
ATOM 1430 C C . ASN A 1 183 ? 9.267 22.934 -8.319 1.00 38.31 183 ASN A C 1
ATOM 1432 O O . ASN A 1 183 ? 8.797 24.025 -8.624 1.00 38.31 183 ASN A O 1
ATOM 1436 N N . ARG A 1 184 ? 9.958 22.752 -7.186 1.00 34.25 184 ARG A N 1
ATOM 1437 C CA . ARG A 1 184 ? 10.904 23.729 -6.599 1.00 34.25 184 ARG A CA 1
ATOM 1438 C C . ARG A 1 184 ? 11.463 23.1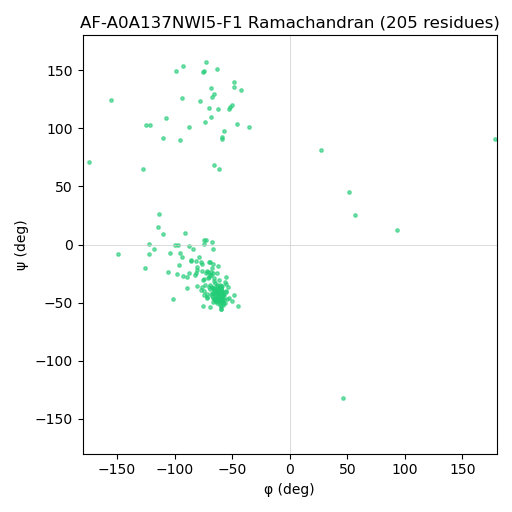96 -5.282 1.00 34.25 184 ARG A C 1
ATOM 1440 O O . ARG A 1 184 ? 10.938 23.461 -4.209 1.00 34.25 184 ARG A O 1
ATOM 1447 N N . SER A 1 185 ? 12.582 22.492 -5.370 1.00 31.78 185 SER A N 1
ATOM 1448 C CA . SER A 1 185 ? 13.647 22.533 -4.367 1.00 31.78 185 SER A CA 1
ATOM 1449 C C . SER A 1 185 ? 14.935 22.131 -5.070 1.00 31.78 185 SER A C 1
ATOM 1451 O O . SER A 1 185 ? 14.981 21.126 -5.770 1.00 31.78 185 SER A O 1
ATOM 1453 N N . ASN A 1 186 ? 15.931 23.006 -4.969 1.00 32.38 186 ASN A N 1
ATOM 145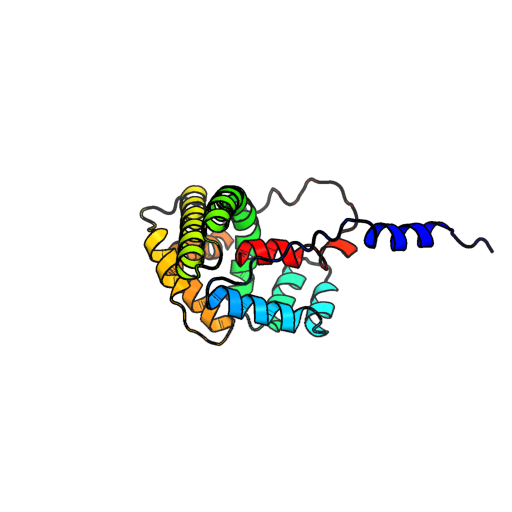4 C CA . ASN A 1 186 ? 17.197 22.964 -5.688 1.00 32.38 186 ASN A CA 1
ATOM 1455 C C . ASN A 1 186 ? 17.822 21.566 -5.777 1.00 32.38 186 ASN A C 1
ATOM 1457 O O . ASN A 1 186 ? 18.006 20.873 -4.780 1.00 32.38 186 ASN A O 1
ATOM 1461 N N . THR A 1 187 ? 18.238 21.243 -6.997 1.00 38.12 187 THR A N 1
ATOM 1462 C CA . THR A 1 187 ? 19.165 20.183 -7.388 1.00 38.12 187 THR A CA 1
ATOM 1463 C C . THR A 1 187 ? 20.289 19.958 -6.371 1.00 38.12 187 THR A C 1
ATOM 1465 O O . THR A 1 187 ? 21.306 20.652 -6.376 1.00 38.12 187 THR A O 1
ATOM 1468 N N . LYS A 1 188 ? 20.143 18.911 -5.558 1.00 29.92 188 LYS A N 1
ATOM 1469 C CA . LYS A 1 188 ? 21.258 18.095 -5.076 1.00 29.92 188 LYS A CA 1
ATOM 1470 C C . LYS A 1 188 ? 20.995 16.660 -5.519 1.00 29.92 188 LYS A C 1
ATOM 1472 O O . LYS A 1 188 ? 20.129 15.992 -4.978 1.00 29.92 188 LYS A O 1
ATOM 1477 N N . SER A 1 189 ? 21.711 16.258 -6.568 1.00 30.53 189 SER A N 1
ATOM 1478 C CA . SER A 1 189 ? 22.032 14.880 -6.959 1.00 30.53 189 SER A CA 1
ATOM 1479 C C . SER A 1 189 ? 21.038 13.792 -6.513 1.00 30.53 189 SER A C 1
ATOM 1481 O O . SER A 1 189 ? 21.286 13.061 -5.558 1.00 30.53 189 SER A O 1
ATOM 1483 N N . LEU A 1 190 ? 19.941 13.630 -7.260 1.00 36.84 190 LEU A N 1
ATOM 1484 C CA . LEU A 1 190 ? 18.993 12.516 -7.099 1.00 36.84 190 LEU A CA 1
ATOM 1485 C C . LEU A 1 190 ? 19.586 11.137 -7.456 1.00 36.84 190 LEU A C 1
ATOM 1487 O O . LEU A 1 190 ? 18.931 10.126 -7.247 1.00 36.84 190 LEU A O 1
ATOM 1491 N N . THR A 1 191 ? 20.830 11.059 -7.931 1.00 34.09 191 THR A N 1
ATOM 1492 C CA . THR A 1 191 ? 21.527 9.792 -8.215 1.00 34.09 191 THR A CA 1
ATOM 1493 C C . THR A 1 191 ? 21.914 8.999 -6.961 1.00 34.09 191 THR A C 1
ATOM 1495 O O . THR A 1 191 ? 22.197 7.813 -7.070 1.00 34.09 191 THR A O 1
ATOM 1498 N N . GLY A 1 192 ? 21.892 9.613 -5.771 1.00 27.73 192 GLY A N 1
ATOM 1499 C CA . GLY A 1 192 ? 22.107 8.922 -4.489 1.00 27.73 192 GLY A CA 1
ATOM 1500 C C . GLY A 1 192 ? 20.830 8.673 -3.679 1.00 27.73 192 GLY A C 1
ATOM 1501 O O . GLY A 1 192 ? 20.878 7.991 -2.660 1.00 27.73 192 GLY A O 1
ATOM 1502 N N . LEU A 1 193 ? 19.690 9.226 -4.110 1.00 30.50 193 LEU A N 1
ATOM 1503 C CA . LEU A 1 193 ? 18.447 9.201 -3.336 1.00 30.50 193 LEU A CA 1
ATOM 1504 C C . LEU A 1 193 ? 17.548 8.008 -3.678 1.00 30.50 193 LEU A C 1
ATOM 1506 O O . LEU A 1 193 ? 16.830 7.557 -2.801 1.00 30.50 193 LEU A O 1
ATOM 1510 N N . PHE A 1 194 ? 17.589 7.425 -4.876 1.00 35.06 194 PHE A N 1
ATOM 1511 C CA . PHE A 1 194 ? 16.692 6.296 -5.189 1.00 35.06 194 PHE A CA 1
ATOM 1512 C C . PHE A 1 194 ? 17.054 4.992 -4.456 1.00 35.06 194 PHE A C 1
ATOM 1514 O O . PHE A 1 194 ? 16.167 4.193 -4.187 1.00 35.06 194 PHE A O 1
ATOM 1521 N N . GLY A 1 195 ? 18.308 4.807 -4.026 1.00 32.09 195 GLY A N 1
ATOM 1522 C CA . GLY A 1 195 ? 18.701 3.659 -3.192 1.00 32.09 195 GLY A CA 1
ATOM 1523 C C . GLY A 1 195 ? 18.297 3.769 -1.713 1.00 32.09 195 GLY A C 1
ATOM 1524 O O . GLY A 1 195 ? 18.326 2.770 -1.001 1.00 32.09 195 GLY A O 1
ATOM 1525 N N . ILE A 1 196 ? 17.929 4.972 -1.247 1.00 33.16 196 ILE A N 1
ATOM 1526 C CA . ILE A 1 196 ? 17.667 5.266 0.175 1.00 33.16 196 ILE A CA 1
ATOM 1527 C C . ILE A 1 196 ? 16.271 5.883 0.391 1.00 33.16 196 ILE A C 1
ATOM 1529 O O . ILE A 1 196 ? 15.754 5.794 1.494 1.00 33.16 196 ILE A O 1
ATOM 1533 N N . ILE A 1 197 ? 15.627 6.455 -0.640 1.00 34.34 197 ILE A N 1
ATOM 1534 C CA . ILE A 1 197 ? 14.324 7.151 -0.561 1.00 34.34 197 ILE A CA 1
ATOM 1535 C C . ILE A 1 197 ? 13.155 6.346 -1.142 1.00 34.34 197 ILE A C 1
ATOM 1537 O O . ILE A 1 197 ? 12.024 6.513 -0.685 1.00 34.34 197 ILE A O 1
ATOM 1541 N N . PHE A 1 198 ? 13.393 5.399 -2.056 1.00 36.66 198 PHE A N 1
ATOM 1542 C CA . PHE A 1 198 ? 12.311 4.483 -2.446 1.00 36.66 198 PHE A CA 1
ATOM 1543 C C . PHE A 1 198 ? 11.815 3.670 -1.257 1.00 36.66 198 PHE A C 1
ATOM 1545 O O . PHE A 1 198 ? 10.623 3.441 -1.122 1.00 36.66 198 PHE A O 1
ATOM 1552 N N . VAL A 1 199 ? 12.739 3.337 -0.362 1.00 35.91 199 VAL A N 1
ATOM 1553 C CA . VAL A 1 199 ? 12.498 2.624 0.882 1.00 35.91 199 VAL A CA 1
ATOM 1554 C C . VAL A 1 199 ? 11.523 3.406 1.795 1.00 35.91 199 VAL A C 1
ATOM 1556 O O . VAL A 1 199 ? 10.463 2.865 2.069 1.00 35.91 199 VAL A O 1
ATOM 1559 N N . PRO A 1 200 ? 11.737 4.679 2.189 1.00 31.03 200 PRO A N 1
ATOM 1560 C CA . PRO A 1 200 ? 10.813 5.442 3.037 1.00 31.03 200 PRO A CA 1
ATOM 1561 C C . PRO A 1 200 ? 9.493 5.870 2.377 1.00 31.03 200 PRO A C 1
ATOM 1563 O O . PRO A 1 200 ? 8.507 5.993 3.097 1.00 31.03 200 PRO A O 1
ATOM 1566 N N . ILE A 1 201 ? 9.414 6.087 1.056 1.00 35.66 201 ILE A N 1
ATOM 1567 C CA . ILE A 1 201 ? 8.123 6.408 0.405 1.00 35.66 201 ILE A CA 1
ATOM 1568 C C . ILE A 1 201 ? 7.252 5.147 0.302 1.00 35.66 201 ILE A C 1
ATOM 1570 O O . ILE A 1 201 ? 6.060 5.202 0.596 1.00 35.66 201 ILE A O 1
ATOM 1574 N N . LEU A 1 202 ? 7.842 3.989 -0.013 1.00 37.00 202 LEU A N 1
ATOM 1575 C CA . LEU A 1 202 ? 7.141 2.703 0.055 1.00 37.00 202 LEU A CA 1
ATOM 1576 C C . LEU A 1 202 ? 6.846 2.263 1.487 1.00 37.00 202 LEU A C 1
ATOM 1578 O O . LEU A 1 202 ? 5.761 1.762 1.736 1.00 37.00 202 LEU A O 1
ATOM 1582 N N . PHE A 1 203 ? 7.740 2.521 2.440 1.00 36.19 203 PHE A N 1
ATOM 1583 C CA . PHE A 1 203 ? 7.460 2.345 3.866 1.00 36.19 203 PHE A CA 1
ATOM 1584 C C . PHE A 1 203 ? 6.433 3.338 4.384 1.00 36.19 203 PHE A C 1
ATOM 1586 O O . PHE A 1 203 ? 5.810 3.083 5.395 1.00 36.19 203 PHE A O 1
ATOM 1593 N N . SER A 1 204 ? 6.209 4.461 3.711 1.00 33.44 204 SER A N 1
ATOM 1594 C CA . SER A 1 204 ? 5.049 5.280 4.027 1.00 33.44 204 SER A CA 1
ATOM 1595 C C . SER A 1 204 ? 3.795 4.551 3.538 1.00 33.44 204 SER A C 1
ATOM 1597 O O . SER A 1 204 ? 2.871 4.425 4.322 1.00 33.44 204 SER A O 1
ATOM 1599 N N . ILE A 1 205 ? 3.796 3.994 2.318 1.00 37.06 205 ILE A N 1
ATOM 1600 C CA . ILE A 1 205 ? 2.667 3.239 1.729 1.00 37.06 205 ILE A CA 1
ATOM 1601 C C . ILE A 1 205 ? 2.369 1.908 2.464 1.00 37.06 205 ILE A C 1
ATOM 1603 O O . ILE A 1 205 ? 1.245 1.418 2.378 1.00 37.06 205 ILE A O 1
ATOM 1607 N N . ILE A 1 206 ? 3.357 1.319 3.152 1.00 35.91 206 ILE A N 1
ATOM 1608 C CA . ILE A 1 206 ? 3.320 -0.050 3.719 1.00 35.91 206 ILE A CA 1
ATOM 1609 C C . ILE A 1 206 ? 3.554 -0.095 5.243 1.00 35.91 206 ILE A C 1
ATOM 1611 O O . ILE A 1 206 ? 3.396 -1.149 5.846 1.00 35.91 206 ILE A O 1
ATOM 1615 N N . LEU A 1 207 ? 3.921 1.007 5.892 1.00 33.91 207 LEU A N 1
ATOM 1616 C CA . LEU A 1 207 ? 3.839 1.118 7.358 1.00 33.91 207 LEU A CA 1
ATOM 1617 C C . LEU A 1 207 ? 2.673 1.994 7.721 1.00 33.91 207 LEU A C 1
ATOM 1619 O O . LEU A 1 207 ? 2.210 2.733 6.825 1.00 33.91 207 LEU A O 1
#

Mean predicted aligned error: 11.96 Å

Organism: Conidiobolus coronatus (strain ATCC 28846 / CBS 209.66 / NRRL 28638) (NCBI:txid796925)

Radius of gyration: 18.91 Å; Cα contacts (8 Å, |Δi|>4): 160; chains: 1; bounding box: 69×38×43 Å

Nearest PDB structures (foldseek):
  6z0c-assembly4_D  TM=1.762E-01  e=3.305E+00  Escherichia coli

pLDDT: mean 71.99, std 24.23, range [26.39, 97.12]

Solvent-accessible surface area (backbone atoms only — not comparable to full-atom values): 12058 Å² total; per-residue (Å²): 140,83,83,74,76,71,66,67,62,63,65,54,62,74,74,64,57,79,77,69,70,75,72,67,76,71,65,70,46,69,51,34,34,55,52,50,55,49,48,64,67,45,71,77,32,69,66,38,56,55,20,66,72,46,91,46,69,68,60,16,50,41,44,32,35,44,74,69,49,37,47,72,70,55,34,56,43,50,64,68,42,47,72,55,47,62,62,29,43,69,70,23,52,64,55,29,53,63,44,44,73,72,27,75,89,42,60,72,50,39,43,52,27,50,45,52,28,44,22,46,29,43,47,41,49,28,63,77,66,73,46,77,92,68,56,28,60,62,23,33,52,50,37,64,66,42,80,58,89,48,62,42,53,40,48,52,42,36,44,62,38,42,38,79,60,51,52,50,60,60,63,48,78,80,52,94,72,88,80,82,74,95,82,81,76,83,93,70,70,67,88,68,38,63,88,63,45,52,57,57,57,48,44,54,78,53,93

Secondary structure (DSSP, 8-state):
----TTSHHHHHSSS-S------PPPP-SHHHHHHHHHHHHHTT-HHHHHHHT-SSHHHHHHHHHHHTT--HHHHHHHHHHHHHHHHHHHHHHHHHHHHHTT-TT-HHHHHHHHHHHHHHHHHHHHHHTT-TT--HHHHHHHHHT---SSHHHHHHHHHHHTHHHHHHHHHTTSS--S-SSSS-S----GGGTHHHHHHHHHHHHH-

Foldseek 3Di:
DDDDPVVVVVVVVVVPDPPPVPVLPQFQFPLLNLVVVLCVVCLPPVQLVVLLVDPDPLSSQLSNCVVSPADNLLSQLVVLCLVLLVVQLVVLVVQLVVQVVVCPPPSVSNVVSVLSSQLSSLVSLCVVQVPPPDDSSQLSVQLSPQPDNGPHSSSVSSCVSSVSSSVSSVVCPVPPPSDDDVPDDDDDDPVPCCSPPVVVSVSSVSD